Protein 6UVU (pdb70)

CATH classification: 1.10.10.10

Foldseek 3Di:
DDDPDPVCPPDDPQDPVRVVVVVVLVVQCPDVVSLLLQVLLVVVQKDWLVVSCVVSVHDSVVCVVVQVVCVVVVQWDWDDDPNTTMIHGDDVVSVVVSVVVVVVVVVVVVD/DDDDDPVPVPDPDDDPVNVVVVVVLVVQCVDDVSLLLQVLCVVVQKDWLVVSCVSDVHDSVVSVVVQVVCVVVVQWDWDDDPHTTIIGGDDVVNVVVSVVVVVVVVVVVVVVPD

Structure (mmCIF, N/CA/C/O backbone):
data_6UVU
#
_entry.id   6UVU
#
_cell.length_a   51.690
_cell.length_b   58.510
_cell.length_c   53.490
_cell.angle_alpha   90.000
_cell.angle_beta   118.280
_cell.angle_gamma   90.000
#
_symmetry.space_group_name_H-M   'P 1 21 1'
#
loop_
_entity.id
_entity.type
_entity.pdbx_description
1 polymer 'ArsR family transcriptional regulator'
2 water water
#
loop_
_atom_site.group_PDB
_atom_site.id
_atom_site.type_symbol
_atom_site.label_atom_id
_atom_site.label_alt_id
_atom_site.label_comp_id
_atom_site.label_asym_id
_atom_site.label_entity_id
_atom_site.label_seq_id
_atom_site.pdbx_PDB_ins_code
_atom_site.Cartn_x
_atom_site.Cartn_y
_atom_site.Cartn_z
_atom_site.occupancy
_atom_site.B_iso_or_equiv
_atom_site.auth_seq_i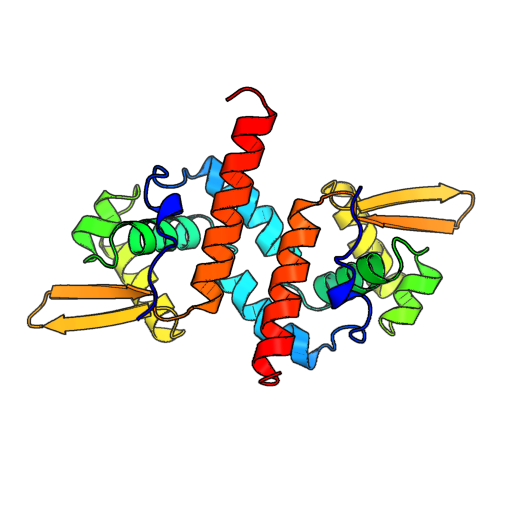d
_atom_site.auth_comp_id
_atom_site.auth_asym_id
_atom_site.auth_atom_id
_atom_site.pdbx_PDB_model_num
ATOM 1 N N . ALA A 1 11 ? -2.95438 42.54598 57.40512 1.000 82.53000 11 ALA A N 1
ATOM 2 C CA . ALA A 1 11 ? -4.04942 41.99107 56.61057 1.000 77.41000 11 ALA A CA 1
ATOM 3 C C . ALA A 1 11 ? -4.40489 42.92421 55.45741 1.000 75.14000 11 ALA A C 1
ATOM 4 O O . ALA A 1 11 ? -3.62592 43.81491 55.10670 1.000 72.42000 11 ALA A O 1
ATOM 6 N N . CYS A 1 12 ? -5.57434 42.71273 54.85954 1.000 74.21000 12 CYS A N 1
ATOM 7 C CA . CYS A 1 12 ? -6.06499 43.56440 53.78687 1.000 71.72000 12 CYS A CA 1
ATOM 8 C C . CYS A 1 12 ? -7.15652 44.48374 54.31877 1.000 68.97000 12 CYS A C 1
ATOM 9 O O . CYS A 1 12 ? -7.77014 44.22422 55.36058 1.000 65.47000 12 CYS A O 1
ATOM 12 N N . SER A 1 13 ? -7.38420 45.57525 53.58830 1.000 62.18000 13 SER A N 1
ATOM 13 C CA . SER A 1 13 ? -8.27939 46.63342 54.03577 1.000 62.95000 13 SER A CA 1
ATOM 14 C C . SER A 1 13 ? -9.15613 47.11158 52.88487 1.000 52.20000 13 SER A C 1
ATOM 15 O O . SER A 1 13 ? -8.68019 47.29651 51.76192 1.000 49.10000 13 SER A O 1
ATOM 18 N N . LEU A 1 14 ? -10.43764 47.31535 53.18614 1.000 48.80000 14 LEU A N 1
ATOM 19 C CA . LEU A 1 14 ? -11.40339 47.78875 52.20327 1.000 48.07000 14 LEU A CA 1
ATOM 20 C C . LEU A 1 14 ? -10.94114 49.09502 51.55840 1.000 50.83000 14 LEU A C 1
ATOM 21 O O . LEU A 1 14 ? -10.39488 49.98175 52.22446 1.000 52.36000 14 LEU A O 1
ATOM 26 N N . LYS A 1 15 ? -11.15737 49.19710 50.24120 1.000 51.46000 15 LYS A N 1
ATOM 27 C CA . LYS A 1 15 ? -10.86206 50.36452 49.41558 1.000 55.39000 15 LYS A CA 1
ATOM 28 C C . LYS A 1 15 ? -11.31103 51.64214 50.12091 1.000 59.35000 15 LYS A C 1
ATOM 29 O O . LYS A 1 15 ? -12.39909 51.67009 50.71129 1.000 62.23000 15 LYS A O 1
ATOM 35 N N . PRO A 1 16 ? -10.50329 52.71234 50.09525 1.000 64.75000 16 PRO A N 1
ATOM 36 C CA . PRO A 1 16 ? -10.81481 53.87825 50.94577 1.000 63.16000 16 PRO A CA 1
ATOM 37 C C . PRO A 1 16 ? -12.11549 54.57103 50.56202 1.000 62.12000 16 PRO A C 1
ATOM 38 O O . PRO A 1 16 ? -12.88627 54.98313 51.44039 1.000 60.34000 16 PRO A O 1
ATOM 42 N N . SER A 1 17 ? -12.39724 54.67905 49.26513 1.000 59.69000 17 SER A N 1
ATOM 43 C CA . SER A 1 17 ? -13.61884 55.31559 48.80122 1.000 57.36000 17 SER A CA 1
ATOM 44 C C . SER A 1 17 ? -14.85933 54.45682 49.01401 1.000 60.35000 17 SER A C 1
ATOM 45 O O . SER A 1 17 ? -15.97503 54.98074 48.93204 1.000 66.64000 17 SER A O 1
ATOM 48 N N . LEU A 1 18 ? -14.70426 53.16093 49.27661 1.000 57.03000 18 LEU A N 1
ATOM 49 C CA . LEU A 1 18 ? -15.83965 52.28158 49.51007 1.000 56.05000 18 LEU A CA 1
ATOM 50 C C . LEU A 1 18 ? -16.19608 52.16676 50.98639 1.000 57.16000 18 LEU A C 1
ATOM 51 O O . LEU A 1 18 ? -17.19608 51.52464 51.32092 1.000 68.59000 18 LEU A O 1
ATOM 56 N N . GLN A 1 19 ? -15.42485 52.79008 51.87423 1.000 49.78000 19 GLN A N 1
ATOM 57 C CA . GLN A 1 19 ? -15.65850 52.65450 53.30526 1.000 52.21000 19 GLN A CA 1
ATOM 58 C C . GLN A 1 19 ? -16.83706 53.48267 53.79255 1.000 50.18000 19 GLN A C 1
ATOM 59 O O . GLN A 1 19 ? -17.20015 53.38611 54.96952 1.000 55.44000 19 GLN A O 1
ATOM 65 N N . ASP A 1 20 ? -17.45613 54.26887 52.91855 1.000 49.45000 20 ASP A N 1
ATOM 66 C CA . ASP A 1 20 ? -18.59647 55.08561 53.29793 1.000 49.28000 20 ASP A CA 1
ATOM 67 C C . ASP A 1 20 ? -19.93576 54.51032 52.85136 1.000 46.75000 20 ASP A C 1
ATOM 68 O O . ASP A 1 20 ? -20.97473 55.03307 53.26594 1.000 53.06000 20 ASP A O 1
ATOM 73 N N . ARG A 1 21 ? -19.94549 53.47211 52.01467 1.000 42.27000 21 ARG A N 1
ATOM 74 C CA . ARG A 1 21 ? -21.19253 52.79886 51.66150 1.000 36.71000 21 ARG A CA 1
ATOM 75 C C . ARG A 1 21 ? -21.80597 52.15588 52.90715 1.000 32.55000 21 ARG A C 1
ATOM 76 O O . ARG A 1 21 ? -21.10592 51.54201 53.72200 1.000 31.28000 21 ARG A O 1
ATOM 84 N N . ASP A 1 22 ? -23.11543 52.35115 53.07151 1.000 25.18000 22 ASP A N 1
ATOM 85 C CA . ASP A 1 22 ? -23.88527 51.65795 54.09614 1.000 25.01000 22 ASP A CA 1
ATOM 86 C C . ASP A 1 22 ? -23.77239 50.15083 53.90673 1.000 24.01000 22 ASP A C 1
ATOM 87 O O . ASP A 1 22 ? -23.58115 49.66453 52.79589 1.000 22.34000 22 ASP A O 1
ATOM 92 N N . LEU A 1 23 ? -23.91706 49.40816 55.00498 1.000 23.32000 23 LEU A N 1
ATOM 93 C CA . LEU A 1 23 ? -23.95182 47.95158 54.92866 1.000 24.36000 23 LEU A CA 1
ATOM 94 C C . LEU A 1 23 ? -24.94891 47.47709 53.87434 1.000 24.58000 23 LEU A C 1
ATOM 95 O O . LEU A 1 23 ? -26.10630 47.90040 53.85698 1.000 23.12000 23 LEU A O 1
ATOM 100 N N . ILE A 1 24 ? -24.48749 46.57792 53.00251 1.000 24.07000 24 ILE A N 1
ATOM 101 C CA . ILE A 1 24 ? -25.35583 45.99087 51.99040 1.000 22.39000 24 ILE A CA 1
ATOM 102 C C . ILE A 1 24 ? -26.56548 45.33948 52.65569 1.000 21.05000 24 ILE A C 1
ATOM 103 O O . ILE A 1 24 ? -26.45521 44.66655 53.68671 1.000 20.46000 24 ILE A O 1
ATOM 108 N N . THR A 1 25 ? -27.74524 45.57884 52.08743 1.000 22.07000 25 THR A N 1
ATOM 109 C CA . THR A 1 25 ? -28.98246 44.99993 52.59505 1.000 21.76000 25 THR A CA 1
ATOM 110 C C . THR A 1 25 ? -29.12585 43.56054 52.10031 1.000 22.67000 25 THR A C 1
ATOM 111 O O . THR A 1 25 ? -28.36349 43.09512 51.25458 1.000 22.14000 25 THR A O 1
ATOM 115 N N . SER A 1 26 ? -30.11645 42.84441 52.64309 1.000 25.59000 26 SER A N 1
ATOM 116 C CA . SER A 1 26 ? -30.34271 41.47049 52.20465 1.000 30.36000 26 SER A CA 1
ATOM 117 C C . SER A 1 26 ? -30.79726 41.42199 50.75031 1.000 28.83000 26 SER A C 1
ATOM 118 O O . SER A 1 26 ? -30.30605 40.59720 49.96974 1.000 28.30000 26 SER A O 1
ATOM 121 N N . ALA A 1 27 ? -31.72588 42.30226 50.36409 1.000 28.06000 27 ALA A N 1
ATOM 122 C CA . ALA A 1 27 ? -32.13745 42.35726 48.96953 1.000 27.54000 27 ALA A CA 1
ATOM 123 C C . ALA A 1 27 ? -30.95350 42.70024 48.07315 1.000 27.59000 27 ALA A C 1
ATOM 124 O O . ALA A 1 27 ? -30.78172 42.09881 47.00722 1.000 27.79000 27 ALA A O 1
ATOM 126 N N . GLU A 1 28 ? -30.09700 43.63380 48.49648 1.000 26.08000 28 GLU A N 1
ATOM 127 C CA . GLU A 1 28 ? -28.92110 43.93798 47.67858 1.000 25.68000 28 GLU A CA 1
ATOM 128 C C . GLU A 1 28 ? -28.01021 42.71886 47.56398 1.000 23.57000 28 GLU A C 1
ATOM 129 O O . GLU A 1 28 ? -27.54141 42.37890 46.47010 1.000 21.21000 28 GLU A O 1
ATOM 135 N N . ALA A 1 29 ? -27.80886 42.01393 48.67858 1.000 24.24000 29 ALA A N 1
ATOM 136 C CA . ALA A 1 29 ? -26.90885 40.86826 48.70498 1.000 26.65000 29 ALA A CA 1
ATOM 137 C C . ALA A 1 29 ? -27.40296 39.75043 47.79632 1.000 28.87000 29 ALA A C 1
ATOM 138 O O . ALA A 1 29 ? -26.61511 39.17635 47.03726 1.000 29.82000 29 ALA A O 1
ATOM 140 N N . GLY A 1 30 ? -28.70645 39.43845 47.85698 1.000 27.51000 30 GLY A N 1
ATOM 141 C CA . GLY A 1 30 ? -29.26417 38.37823 47.02919 1.000 27.86000 30 GLY A CA 1
ATOM 142 C C . GLY A 1 30 ? -29.04773 38.59747 45.53922 1.000 30.17000 30 GLY A C 1
ATOM 143 O O . GLY A 1 30 ? -28.76405 37.65165 44.80364 1.000 31.63000 30 GLY A O 1
ATOM 144 N N . GLU A 1 31 ? -29.17860 39.84457 45.07785 1.000 32.00000 31 GLU A N 1
ATOM 145 C CA . GLU A 1 31 ? -28.99417 40.13760 43.65866 1.000 33.82000 31 GLU A CA 1
ATOM 146 C C . GLU A 1 31 ? -27.56624 39.84557 43.21335 1.000 33.05000 31 GLU A C 1
ATOM 147 O O . GLU A 1 31 ? -27.34197 39.25119 42.15383 1.000 35.04000 31 GLU A O 1
ATOM 153 N N . VAL A 1 32 ? -26.58114 40.29145 43.99022 1.000 31.00000 32 VAL A N 1
ATOM 154 C CA . VAL A 1 32 ? -25.19142 40.01723 43.63946 1.000 27.66000 32 VAL A CA 1
ATOM 155 C C . VAL A 1 32 ? -24.88809 38.52841 43.81604 1.000 24.15000 32 VAL A C 1
ATOM 156 O O . VAL A 1 32 ? -24.08883 37.94699 43.06690 1.000 23.28000 32 VAL A O 1
ATOM 160 N N . VAL A 1 33 ? -25.55473 37.87811 44.76797 1.000 19.89000 33 VAL A N 1
ATOM 161 C CA . VAL A 1 33 ? -25.29617 36.46802 45.01844 1.000 21.68000 33 VAL A CA 1
ATOM 162 C C . VAL A 1 33 ? -25.77401 35.61151 43.84275 1.000 20.85000 33 VAL A C 1
ATOM 163 O O . VAL A 1 33 ? -25.13160 34.61211 43.49277 1.000 18.34000 33 VAL A O 1
ATOM 167 N N . VAL A 1 34 ? -26.88226 36.00936 43.19689 1.000 19.73000 34 VAL A N 1
ATOM 168 C CA . VAL A 1 34 ? -27.31024 35.36534 41.95051 1.000 21.39000 34 VAL A CA 1
ATOM 169 C C . VAL A 1 34 ? -26.15503 35.29868 40.95507 1.000 20.61000 34 VAL A C 1
ATOM 170 O O . VAL A 1 34 ? -25.90863 34.26379 40.31777 1.000 19.43000 34 VAL A O 1
ATOM 174 N N . LEU A 1 35 ? -25.43615 36.40605 40.80371 1.000 20.33000 35 LEU A N 1
ATOM 175 C CA . LEU A 1 35 ? -24.31479 36.45612 39.86977 1.000 23.84000 35 LEU A CA 1
ATOM 176 C C . LEU A 1 35 ? -23.14930 35.59693 40.34936 1.000 22.34000 35 LEU A C 1
ATOM 177 O O . LEU A 1 35 ? -22.53521 34.87669 39.55140 1.000 22.16000 35 LEU A O 1
ATOM 182 N N . PHE A 1 36 ? -22.81661 35.66561 41.65083 1.000 19.88000 36 PHE A N 1
ATOM 183 C CA . PHE A 1 36 ? -21.76715 34.79333 42.18116 1.000 19.86000 36 PHE A CA 1
ATOM 184 C C . PHE A 1 36 ? -22.12839 33.31759 41.99088 1.000 19.92000 36 PHE A C 1
ATOM 185 O O . PHE A 1 36 ? -21.26305 32.50059 41.65163 1.000 20.05000 36 PHE A O 1
ATOM 193 N N . LYS A 1 37 ? -23.39651 32.95238 42.22315 1.000 19.69000 37 LYS A N 1
ATOM 194 C CA . LYS A 1 37 ? -23.81589 31.56965 42.01105 1.000 21.02000 37 LYS A CA 1
ATOM 195 C C . LYS A 1 37 ? -23.60342 31.14686 40.56464 1.000 18.95000 37 LYS A C 1
ATOM 196 O O . LYS A 1 37 ? -23.18549 30.01590 40.29113 1.000 19.41000 37 LYS A O 1
ATOM 202 N N . VAL A 1 38 ? -23.91699 32.03672 39.62212 1.000 19.33000 38 VAL A N 1
ATOM 203 C CA . VAL A 1 38 ? -23.73571 31.71045 38.21438 1.000 19.46000 38 VAL A CA 1
ATOM 204 C C . VAL A 1 38 ? -22.28383 31.36479 37.92900 1.000 18.75000 38 VAL A C 1
ATOM 205 O O . VAL A 1 38 ? -21.99728 30.37592 37.24511 1.000 18.28000 38 VAL A O 1
ATOM 209 N N . LEU A 1 39 ? -21.33976 32.12972 38.48840 1.000 18.04000 39 LEU A N 1
ATOM 210 C CA . LEU A 1 39 ? -19.93320 31.87935 38.20130 1.000 18.06000 39 LEU A CA 1
ATOM 211 C C . LEU A 1 39 ? -19.30672 30.77122 39.04770 1.000 18.15000 39 LEU A C 1
ATOM 212 O O . LEU A 1 39 ? -18.18417 30.35557 38.73577 1.000 17.14000 39 LEU A O 1
ATOM 217 N N . ALA A 1 40 ? -19.97508 30.30466 40.10909 1.000 18.36000 40 ALA A N 1
ATOM 218 C CA . ALA A 1 40 ? -19.43073 29.26345 40.98971 1.000 18.30000 40 ALA A CA 1
ATOM 219 C C . ALA A 1 40 ? -19.69560 27.85652 40.43339 1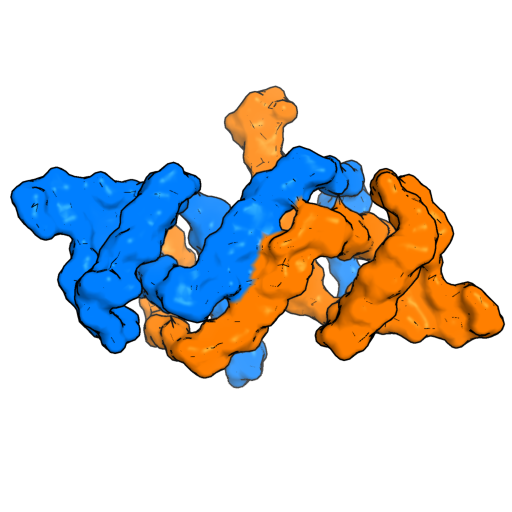.000 18.46000 40 ALA A C 1
ATOM 220 O O . ALA A 1 40 ? -20.29979 27.00026 41.08362 1.000 18.67000 40 ALA A O 1
ATOM 222 N N . ASN A 1 41 ? -19.18851 27.62336 39.21896 1.000 18.27000 41 ASN A N 1
ATOM 223 C CA . ASN A 1 41 ? -19.36865 26.36346 38.50197 1.000 17.18000 41 ASN A CA 1
ATOM 224 C C . ASN A 1 41 ? -18.37720 26.32614 37.34320 1.000 18.24000 41 ASN A C 1
ATOM 225 O O . ASN A 1 41 ? -18.34958 27.26048 36.52757 1.000 17.63000 41 ASN A O 1
ATOM 230 N N . ASP A 1 42 ? -17.57288 25.25800 37.24755 1.000 18.88000 42 ASP A N 1
ATOM 231 C CA . ASP A 1 42 ? -16.48974 25.31569 36.27201 1.000 21.38000 42 ASP A CA 1
ATOM 232 C C . ASP A 1 42 ? -17.01837 25.27451 34.84021 1.000 18.32000 42 ASP A C 1
ATOM 233 O O . ASP A 1 42 ? -16.49961 25.98788 33.97816 1.000 19.55000 42 ASP A O 1
ATOM 238 N N . THR A 1 43 ? -18.08063 24.51071 34.57105 1.000 17.09000 43 THR A N 1
ATOM 239 C CA . THR A 1 43 ? -18.60943 24.49547 33.20794 1.000 17.05000 43 THR A CA 1
ATOM 240 C C . THR A 1 43 ? -19.16805 25.85731 32.81315 1.000 15.58000 43 THR A C 1
ATOM 241 O O . THR A 1 43 ? -18.92455 26.32084 31.69762 1.000 14.93000 43 THR A O 1
ATOM 245 N N . ARG A 1 44 ? -19.91085 26.52093 33.71141 1.000 13.99000 44 ARG A N 1
ATOM 246 C CA . ARG A 1 44 ? -20.43697 27.84909 33.38717 1.000 14.90000 44 ARG A CA 1
ATOM 247 C C . ARG A 1 44 ? -19.31078 28.85371 33.18278 1.000 13.70000 44 ARG A C 1
ATOM 248 O O . ARG A 1 44 ? -19.33967 29.62940 32.22466 1.000 12.78000 44 ARG A O 1
ATOM 256 N N . LEU A 1 45 ? -18.30554 28.83071 34.05377 1.000 14.83000 45 LEU A N 1
ATOM 257 C CA . LEU A 1 45 ? -17.13675 29.69190 33.89837 1.000 16.71000 45 LEU A CA 1
ATOM 258 C C . LEU A 1 45 ? -16.49756 29.50869 32.53879 1.000 16.02000 45 LEU A C 1
ATOM 259 O O . LEU A 1 45 ? -16.11872 30.48236 31.87660 1.000 18.03000 45 LEU A O 1
ATOM 264 N N . ARG A 1 46 ? -16.29678 28.24810 32.14226 1.000 14.63000 46 ARG A N 1
ATOM 265 C CA . ARG A 1 46 ? -15.61603 27.99625 30.88806 1.000 15.02000 46 ARG A CA 1
ATOM 266 C C . ARG A 1 46 ? -16.47894 28.43547 29.72027 1.000 13.73000 46 ARG A C 1
ATOM 267 O O . ARG A 1 46 ? -15.97335 29.02945 28.77033 1.000 15.42000 46 ARG A O 1
ATOM 275 N N . LEU A 1 47 ? -17.78798 28.18784 29.78847 1.000 12.57000 47 LEU A N 1
ATOM 276 C CA . LEU A 1 47 ? -18.68505 28.64048 28.73225 1.000 11.93000 47 LEU A CA 1
ATOM 277 C C . LEU A 1 47 ? -18.72486 30.16273 28.64257 1.000 12.55000 47 LEU A C 1
ATOM 278 O O . LEU A 1 47 ? -18.73848 30.73758 27.53956 1.000 12.49000 47 LEU A O 1
ATOM 283 N N . LEU A 1 48 ? -18.76868 30.83377 29.79128 1.000 12.30000 48 LEU A N 1
ATOM 284 C CA . LEU A 1 48 ? -18.78975 32.28875 29.77766 1.000 12.11000 48 LEU A CA 1
ATOM 285 C C . LEU A 1 48 ? -17.47021 32.85528 29.26749 1.000 12.09000 48 LEU A C 1
ATOM 286 O O . LEU A 1 48 ? -17.46742 33.85010 28.52859 1.000 11.45000 48 LEU A O 1
ATOM 291 N N . HIS A 1 49 ? -16.33771 32.25752 29.66786 1.000 13.04000 49 HIS A N 1
ATOM 292 C CA . HIS A 1 49 ? -15.05375 32.68440 29.11733 1.000 14.91000 49 HIS A CA 1
ATOM 293 C C . HIS A 1 49 ? -15.02417 32.51824 27.59521 1.000 15.15000 49 HIS A C 1
ATOM 294 O O . HIS A 1 49 ? -14.64504 33.44470 26.87032 1.000 16.21000 49 HIS A O 1
ATOM 301 N N . ALA A 1 50 ? -15.44547 31.35279 27.08568 1.000 17.30000 50 ALA A N 1
ATOM 302 C CA . ALA A 1 50 ? -15.47335 31.14664 25.63444 1.000 18.00000 50 ALA A CA 1
ATOM 303 C C . ALA A 1 50 ? -16.35803 32.17710 24.92974 1.000 20.08000 50 ALA A C 1
ATOM 304 O O . ALA A 1 50 ? -15.99316 32.71050 23.87334 1.000 18.65000 50 ALA A O 1
ATOM 306 N N . LEU A 1 51 ? -17.53796 32.44757 25.48982 1.000 20.28000 51 LEU A N 1
ATOM 307 C CA . LEU A 1 51 ? -18.43701 33.44328 24.92157 1.000 21.05000 51 LEU A CA 1
ATOM 308 C C . LEU A 1 51 ? -17.81340 34.83782 24.92943 1.000 20.70000 51 LEU A C 1
ATOM 309 O O . LEU A 1 51 ? -18.10170 35.65256 24.04006 1.000 17.92000 51 LEU A O 1
ATOM 314 N N . ALA A 1 52 ? -16.95913 35.12365 25.92010 1.000 20.68000 52 ALA A N 1
ATOM 315 C CA . ALA A 1 52 ? -16.41573 36.45986 26.10536 1.000 24.10000 52 ALA A CA 1
ATOM 316 C C . ALA A 1 52 ? -15.27506 36.73661 25.13928 1.000 25.91000 52 ALA A C 1
ATOM 317 O O . ALA A 1 52 ? -15.19765 37.83363 24.58040 1.000 27.97000 52 ALA A O 1
ATOM 319 N N . ARG A 1 53 ? -14.37854 35.76199 24.94869 1.000 28.17000 53 ARG A N 1
ATOM 320 C CA . ARG A 1 53 ? -13.30561 35.89132 23.96422 1.000 32.01000 53 ARG A CA 1
ATOM 321 C C . ARG A 1 53 ? -13.86266 36.10168 22.56444 1.000 33.54000 53 ARG A C 1
ATOM 322 O O . ARG A 1 53 ? -13.43847 37.00817 21.83908 1.000 35.46000 53 ARG A O 1
ATOM 330 N N . SER A 1 54 ? -14.78413 35.23402 22.15431 1.000 31.96000 54 SER A N 1
ATOM 331 C CA . SER A 1 54 ? -15.31161 35.25263 20.80203 1.000 32.50000 54 SER A CA 1
ATOM 332 C C . SER A 1 54 ? -16.34254 36.34300 20.60305 1.000 33.38000 54 SER A C 1
ATOM 333 O O . SER A 1 54 ? -16.62092 36.71065 19.45770 1.000 32.80000 54 SER A O 1
ATOM 336 N N . GLY A 1 55 ? -16.91267 36.86618 21.68333 1.000 27.64000 55 GLY A N 1
ATOM 337 C CA . GLY A 1 55 ? -18.01151 37.78561 21.51271 1.000 30.01000 55 GLY A CA 1
ATOM 338 C C . GLY A 1 55 ? -19.30467 37.13159 21.09113 1.000 28.67000 55 GLY A C 1
ATOM 339 O O . GLY A 1 55 ? -20.25187 37.83678 20.73840 1.000 30.18000 55 GLY A O 1
ATOM 340 N N . GLY A 1 56 ? -19.38001 35.80441 21.13853 1.000 28.56000 56 GLY A N 1
ATOM 341 C CA . GLY A 1 56 ? -20.59602 35.10852 20.78346 1.000 27.57000 56 GLY A CA 1
ATOM 342 C C . GLY A 1 56 ? -20.35497 33.93355 19.85919 1.000 26.69000 56 GLY A C 1
ATOM 343 O O . GLY A 1 56 ? -19.60260 34.05094 18.88846 1.000 26.20000 56 GLY A O 1
ATOM 344 N N . LEU A 1 57 ? -20.99714 32.80378 20.15378 1.000 25.02000 57 LEU A N 1
ATOM 345 C CA . LEU A 1 57 ? -20.89396 31.59387 19.35317 1.000 24.07000 57 LEU A CA 1
ATOM 346 C C . LEU A 1 57 ? -22.23277 30.87141 19.32806 1.000 22.78000 57 LEU A C 1
ATOM 347 O O . LEU A 1 57 ? -23.02893 30.97617 20.26591 1.000 23.22000 57 LEU A O 1
ATOM 352 N N . CYS A 1 58 ? -22.46855 30.11446 18.25255 1.000 23.61000 58 CYS A N 1
ATOM 353 C CA . CYS A 1 58 ? -23.54608 29.13785 18.27024 1.000 25.68000 58 CYS A CA 1
ATOM 354 C C . CYS A 1 58 ? -23.16086 27.93485 19.15000 1.000 23.88000 58 CYS A C 1
ATOM 355 O O . CYS A 1 58 ? -22.00129 27.74008 19.51115 1.000 22.54000 58 CYS A O 1
ATOM 358 N N . VAL A 1 59 ? -24.16451 27.12644 19.49709 1.000 22.17000 59 VAL A N 1
ATOM 359 C CA . VAL A 1 59 ? -23.97671 26.06267 20.48407 1.000 25.35000 59 VAL A CA 1
ATOM 360 C C . VAL A 1 59 ? -22.94577 25.04349 20.00895 1.000 24.74000 59 VAL A C 1
ATOM 361 O O . VAL A 1 59 ? -22.13794 24.54479 20.80630 1.000 24.10000 59 VAL A O 1
ATOM 365 N N . THR A 1 60 ? -22.95193 24.72357 18.70684 1.000 24.33000 60 THR A N 1
ATOM 366 C CA . THR A 1 60 ? -21.98626 23.78042 18.14247 1.000 25.73000 60 THR A CA 1
ATOM 367 C C . THR A 1 60 ? -20.55088 24.27498 18.30664 1.000 24.97000 60 THR A C 1
ATOM 368 O O . THR A 1 60 ? -19.65748 23.51849 18.70407 1.000 25.25000 60 THR A O 1
ATOM 372 N N . ASP A 1 61 ? -20.30746 25.54633 17.99356 1.000 24.70000 61 ASP A N 1
ATOM 373 C CA . ASP A 1 61 ? -18.95717 26.08129 18.12668 1.000 27.50000 61 ASP A CA 1
ATOM 374 C C . ASP A 1 61 ? -18.56565 26.21948 19.59093 1.000 25.48000 61 ASP A C 1
ATOM 375 O O . ASP A 1 61 ? -17.40758 25.99372 19.95308 1.000 23.15000 61 ASP A O 1
ATOM 380 N N . LEU A 1 62 ? -19.52320 26.59897 20.43888 1.000 25.44000 62 LEU A N 1
ATOM 381 C CA . LEU A 1 62 ? -19.25458 26.77531 21.86405 1.000 24.78000 62 LEU A CA 1
ATOM 382 C C . LEU A 1 62 ? -18.91165 25.43770 22.51610 1.000 22.14000 62 LEU A C 1
ATOM 383 O O . LEU A 1 62 ? -17.87242 25.29723 23.16278 1.000 20.46000 62 LEU A O 1
ATOM 388 N N . ALA A 1 63 ? -19.77126 24.43479 22.33122 1.000 21.45000 63 ALA A N 1
ATOM 389 C CA . ALA A 1 63 ? -19.47079 23.08626 22.80487 1.000 22.54000 63 ALA A CA 1
ATOM 390 C C . ALA A 1 63 ? -18.09044 22.63246 22.33437 1.000 22.66000 63 ALA A C 1
ATOM 391 O O . ALA A 1 63 ? -17.33278 22.01579 23.09587 1.000 19.72000 63 ALA A O 1
ATOM 393 N N . ALA A 1 64 ? -17.73405 22.96047 21.08757 1.000 24.20000 64 ALA A N 1
ATOM 394 C CA . ALA A 1 64 ? -16.41660 22.60228 20.57404 1.000 25.66000 64 ALA A CA 1
ATOM 395 C C . ALA A 1 64 ? -15.30320 23.28064 21.36043 1.000 25.14000 64 ALA A C 1
ATOM 396 O O . ALA A 1 64 ? -14.29368 22.64811 21.68098 1.000 25.03000 64 ALA A O 1
ATOM 398 N N . ALA A 1 65 ? -15.45953 24.57211 21.67613 1.000 24.31000 65 ALA A N 1
ATOM 399 C CA . ALA A 1 65 ? -14.37657 25.30811 22.32268 1.000 22.87000 65 ALA A CA 1
ATOM 400 C C . ALA A 1 65 ? -14.08192 24.76634 23.72162 1.000 22.45000 65 ALA A C 1
ATOM 401 O O . ALA A 1 65 ? -12.91909 24.72099 24.14848 1.000 25.12000 65 ALA A O 1
ATOM 403 N N . VAL A 1 66 ? -15.11506 24.34148 24.44859 1.000 22.07000 66 VAL A N 1
ATOM 404 C CA . VAL A 1 66 ? -14.93037 23.84748 25.80989 1.000 22.26000 66 VAL A CA 1
ATOM 405 C C . VAL A 1 66 ? -14.85596 22.32625 25.80874 1.000 22.18000 66 VAL A C 1
ATOM 406 O O . VAL A 1 66 ? -14.97853 21.69494 26.86253 1.000 22.31000 66 VAL A O 1
ATOM 410 N N . GLY A 1 67 ? -14.64949 21.72723 24.63622 1.000 23.47000 67 GLY A N 1
ATOM 411 C CA . GLY A 1 67 ? -14.46978 20.28569 24.52738 1.000 22.54000 67 GLY A CA 1
ATOM 412 C C . GLY A 1 67 ? -15.58322 19.42660 25.09543 1.000 21.96000 67 GLY A C 1
ATOM 413 O O . GLY A 1 67 ? -15.31590 18.44456 25.79151 1.000 24.37000 67 GLY A O 1
ATOM 414 N N . MET A 1 68 ? -16.83879 19.75073 24.78880 1.000 21.66000 68 MET A N 1
ATOM 415 C CA . MET A 1 68 ? -17.97539 18.98923 25.30067 1.000 23.49000 68 MET A CA 1
ATOM 416 C C . MET A 1 68 ? -18.96792 18.73442 24.17727 1.000 23.83000 68 MET A C 1
ATOM 417 O O . MET A 1 68 ? -18.94019 19.40311 23.14040 1.000 25.76000 68 MET A O 1
ATOM 422 N N . LYS A 1 69 ? -19.85083 17.75919 24.40089 1.000 25.76000 69 LYS A N 1
ATOM 423 C CA . LYS A 1 69 ? -20.96149 17.52120 23.48290 1.000 28.51000 69 LYS A CA 1
ATOM 424 C C . LYS A 1 69 ? -21.95788 18.67198 23.56360 1.000 27.23000 69 LYS A C 1
ATOM 425 O O . LYS A 1 69 ? -22.23552 19.17326 24.66231 1.000 23.53000 69 LYS A O 1
ATOM 431 N N . PRO A 1 70 ? -22.54904 19.08124 22.43911 1.000 27.42000 70 PRO A N 1
ATOM 432 C CA . PRO A 1 70 ? -23.55377 20.15408 22.48775 1.000 27.44000 70 PRO A CA 1
ATOM 433 C C . PRO A 1 70 ? -24.68010 19.86158 23.46042 1.000 26.70000 70 PRO A C 1
ATOM 434 O O . PRO A 1 70 ? -25.14627 20.77170 24.16072 1.000 21.35000 70 PRO A O 1
ATOM 438 N N . GLN A 1 71 ? -25.11988 18.59682 23.53166 1.000 29.77000 71 GLN A N 1
ATOM 439 C CA . GLN A 1 71 ? -26.17012 18.21507 24.47294 1.000 28.80000 71 GLN A CA 1
ATOM 440 C C . GLN A 1 71 ? -25.74487 18.38188 25.92599 1.000 27.60000 71 GLN A C 1
ATOM 441 O O . GLN A 1 71 ? -26.61555 18.45969 26.79820 1.000 26.86000 71 GLN A O 1
ATOM 447 N N . ALA A 1 72 ? -24.43735 18.39196 26.20580 1.000 23.03000 72 ALA A N 1
ATOM 448 C CA . ALA A 1 72 ? -23.94674 18.55094 27.56915 1.000 21.92000 72 ALA A CA 1
ATOM 449 C C . ALA A 1 72 ? -24.03840 19.98784 28.04648 1.000 20.51000 72 ALA A C 1
ATOM 450 O O . ALA A 1 72 ? -24.07043 20.22331 29.25446 1.000 21.18000 72 ALA A O 1
ATOM 452 N N . VAL A 1 73 ? -24.06450 20.94528 27.13050 1.000 19.79000 73 VAL A N 1
ATOM 453 C CA . VAL A 1 73 ? -24.02597 22.36048 27.48599 1.000 21.04000 73 VAL A CA 1
ATOM 454 C C . VAL A 1 73 ? -25.27951 23.10903 27.06391 1.000 19.85000 73 VAL A C 1
ATOM 455 O O . VAL A 1 73 ? -25.47127 24.24946 27.51162 1.000 16.99000 73 VAL A O 1
ATOM 459 N N . SER A 1 74 ? -26.15693 22.49104 26.26589 1.000 20.22000 74 SER A N 1
ATOM 460 C CA . SER A 1 74 ? -27.28428 23.19979 25.66501 1.000 21.99000 74 SER A CA 1
ATOM 461 C C . SER A 1 74 ? -28.26750 23.71144 26.71885 1.000 22.20000 74 SER A C 1
ATOM 462 O O . SER A 1 74 ? -28.69136 24.87562 26.68058 1.000 20.37000 74 SER A O 1
ATOM 465 N N . ASN A 1 75 ? -28.65667 22.85383 27.66322 1.000 21.61000 75 ASN A N 1
ATOM 466 C CA . ASN A 1 75 ? -29.58291 23.28820 28.70829 1.000 23.74000 75 ASN A CA 1
ATOM 467 C C . ASN A 1 75 ? -28.96143 24.36465 29.60230 1.000 25.14000 75 ASN A C 1
ATOM 468 O O . ASN A 1 75 ? -29.65254 25.29522 30.04605 1.000 22.08000 75 ASN A O 1
ATOM 473 N N . GLN A 1 76 ? -27.66211 24.24816 29.89868 1.000 24.66000 76 GLN A N 1
ATOM 474 C CA . GLN A 1 76 ? -27.03097 25.25223 30.75422 1.000 24.18000 76 GLN A CA 1
ATOM 475 C C . GLN A 1 76 ? -27.06790 26.62632 30.09336 1.000 19.86000 76 GLN A C 1
ATOM 476 O O . GLN A 1 76 ? -27.34616 27.63294 30.75166 1.000 17.47000 76 GLN A O 1
ATOM 482 N N . LEU A 1 77 ? -26.80900 26.68292 28.78604 1.000 18.73000 77 LEU A N 1
ATOM 483 C CA . LEU A 1 77 ? -26.87315 27.95697 28.05687 1.000 20.50000 77 LEU A CA 1
ATOM 484 C C . LEU A 1 77 ? -28.28022 28.53128 28.08495 1.000 20.58000 77 LEU A C 1
ATOM 485 O O . LEU A 1 77 ? -28.47623 29.72954 28.31780 1.000 21.79000 77 LEU A O 1
ATOM 490 N N . GLN A 1 78 ? -29.27314 27.68329 27.80698 1.000 21.11000 78 GLN A N 1
ATOM 491 C CA . GLN A 1 78 ? -30.67160 28.09717 27.86277 1.000 22.17000 78 GLN A CA 1
ATOM 492 C C . GLN A 1 78 ? -31.03679 28.67135 29.23193 1.000 20.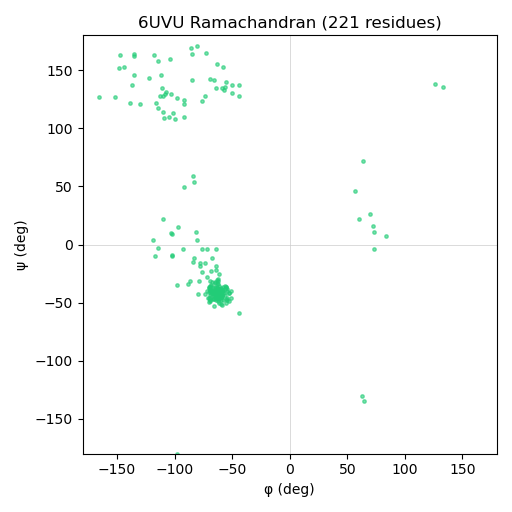58000 78 GLN A C 1
ATOM 493 O O . GLN A 1 78 ? -31.71374 29.70051 29.32092 1.000 19.96000 78 GLN A O 1
ATOM 499 N N . ARG A 1 79 ? -30.58596 28.01925 30.31733 1.000 20.90000 79 ARG A N 1
ATOM 500 C CA . ARG A 1 79 ? -30.87740 28.52919 31.65673 1.000 20.76000 79 ARG A CA 1
ATOM 501 C C . ARG A 1 79 ? -30.20202 29.87112 31.88782 1.000 19.83000 79 ARG A C 1
ATOM 502 O O . ARG A 1 79 ? -30.79818 30.77179 32.47728 1.000 20.66000 79 ARG A O 1
ATOM 510 N N . LEU A 1 80 ? -28.96813 30.03049 31.40701 1.000 19.56000 80 LEU A N 1
ATOM 511 C CA . LEU A 1 80 ? -28.31060 31.33504 31.43283 1.000 19.96000 80 LEU A CA 1
ATOM 512 C C . LEU A 1 80 ? -29.11375 32.38801 30.66691 1.000 19.41000 80 LEU A C 1
ATOM 513 O O . LEU A 1 80 ? -29.18689 33.55101 31.08681 1.000 17.89000 80 LEU A O 1
ATOM 518 N N . ALA A 1 81 ? -29.71430 32.00792 29.52962 1.000 20.82000 81 ALA A N 1
ATOM 519 C CA . ALA A 1 81 ? -30.59799 32.94333 28.83092 1.000 21.32000 81 ALA A CA 1
ATOM 520 C C . ALA A 1 81 ? -31.85689 33.22621 29.64833 1.000 20.77000 81 ALA A C 1
ATOM 521 O O . ALA A 1 81 ? -32.32610 34.36770 29.67906 1.000 19.66000 81 ALA A O 1
ATOM 523 N N . ASP A 1 82 ? -32.42099 32.20210 30.30291 1.000 22.35000 82 ASP A N 1
ATOM 524 C CA . ASP A 1 82 ? -33.55978 32.41375 31.20009 1.000 24.64000 82 ASP A CA 1
ATOM 525 C C . ASP A 1 82 ? -33.24591 33.47092 32.26246 1.000 27.08000 82 ASP A C 1
ATOM 526 O O . ASP A 1 82 ? -34.11091 34.28859 32.61727 1.000 24.54000 82 ASP A O 1
ATOM 531 N N . ARG A 1 83 ? -32.01942 33.45780 32.79890 1.000 25.86000 83 ARG A N 1
ATOM 532 C CA . ARG A 1 83 ? -31.61689 34.38535 33.84887 1.000 26.70000 83 ARG A CA 1
ATOM 533 C C . ARG A 1 83 ? -31.21974 35.73589 33.29998 1.000 26.36000 83 ARG A C 1
ATOM 534 O O . ARG A 1 83 ? -30.64868 36.53638 34.04666 1.000 26.10000 83 ARG A O 1
ATOM 542 N N . ARG A 1 84 ? -31.48798 35.99887 32.00671 1.000 26.17000 84 ARG A N 1
ATOM 543 C CA . ARG A 1 84 ? -31.12585 37.24579 31.32412 1.000 25.69000 84 ARG A CA 1
ATOM 544 C C . ARG A 1 84 ? -29.62515 37.50993 31.32425 1.000 23.59000 84 ARG A C 1
ATOM 545 O O . ARG A 1 84 ? -29.20081 38.64896 31.15440 1.000 22.91000 84 ARG A O 1
ATOM 553 N N . ILE A 1 85 ? -28.79543 36.48798 31.48565 1.000 22.23000 85 ILE A N 1
ATOM 554 C CA . ILE A 1 85 ? -27.34826 36.70309 31.40662 1.000 22.10000 85 ILE A CA 1
ATOM 555 C C . ILE A 1 85 ? -26.84348 36.57091 29.96852 1.000 20.60000 85 ILE A C 1
ATOM 556 O O . ILE A 1 85 ? -25.92988 37.30012 29.55972 1.000 18.33000 85 ILE A O 1
ATOM 561 N N . LEU A 1 86 ? -27.44747 35.67956 29.17659 1.000 18.03000 86 LEU A N 1
ATOM 562 C CA . LEU A 1 86 ? -27.14524 35.55589 27.75438 1.000 19.96000 86 LEU A CA 1
ATOM 563 C C . LEU A 1 86 ? -28.35593 35.93571 26.91345 1.000 20.76000 86 LEU A C 1
ATOM 564 O O . LEU A 1 86 ? -29.50020 35.87200 27.36166 1.000 20.77000 86 LEU A O 1
ATOM 569 N N . ARG A 1 87 ? -28.09621 36.29309 25.66475 1.000 22.08000 87 ARG A N 1
ATOM 570 C CA . ARG A 1 87 ? -29.13858 36.41820 24.65530 1.000 24.04000 87 ARG A CA 1
ATOM 571 C C . ARG A 1 87 ? -29.02042 35.25188 23.68190 1.000 22.00000 87 ARG A C 1
ATOM 572 O O . ARG A 1 87 ? -27.91978 34.95673 23.19714 1.000 20.07000 87 ARG A O 1
ATOM 580 N N . ALA A 1 88 ? -30.15088 34.57879 23.41003 1.000 20.58000 88 ALA A N 1
ATOM 581 C CA . ALA A 1 88 ? -30.20153 33.41054 22.52794 1.000 21.16000 88 ALA A CA 1
ATOM 582 C C . ALA A 1 88 ? -30.93121 33.79187 21.24321 1.000 22.86000 88 ALA A C 1
ATOM 583 O O . ALA A 1 88 ? -32.13521 34.06502 21.26864 1.000 25.43000 88 ALA A O 1
ATOM 585 N N . ALA A 1 89 ? -30.21973 33.78822 20.12177 1.000 22.72000 89 ALA A N 1
ATOM 586 C CA .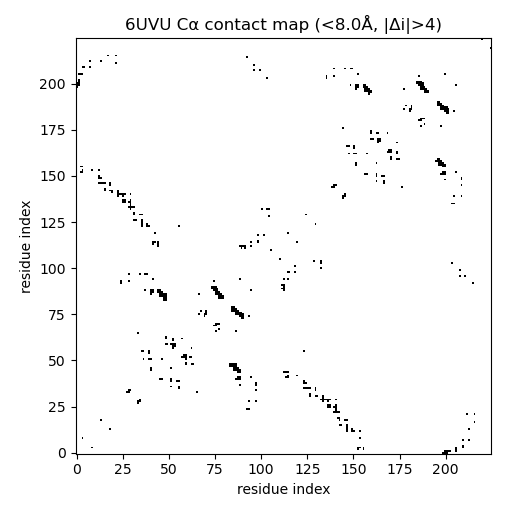 ALA A 1 89 ? -30.80181 34.16760 18.83432 1.000 22.74000 89 ALA A CA 1
ATOM 587 C C . ALA A 1 89 ? -30.92142 32.91973 17.97470 1.000 24.31000 89 ALA A C 1
ATOM 588 O O . ALA A 1 89 ? -29.91230 32.38974 17.50321 1.000 27.28000 89 ALA A O 1
ATOM 590 N N . ARG A 1 90 ? -32.14803 32.45715 17.77557 1.000 25.01000 90 ARG A N 1
ATOM 591 C CA . ARG A 1 90 ? -32.41075 31.25346 16.99689 1.000 27.19000 90 ARG A CA 1
ATOM 592 C C . ARG A 1 90 ? -32.80154 31.60845 15.56895 1.000 30.25000 90 ARG A C 1
ATOM 593 O O . ARG A 1 90 ? -33.72590 32.39682 15.35086 1.000 29.18000 90 ARG A O 1
ATOM 601 N N . CYS A 1 91 ? -32.08769 31.02656 14.60798 1.000 30.76000 91 CYS A N 1
ATOM 602 C CA . CYS A 1 91 ? -32.50479 30.97868 13.21162 1.000 29.79000 91 CYS A CA 1
ATOM 603 C C . CYS A 1 91 ? -32.39192 29.53245 12.74821 1.000 31.94000 91 CYS A C 1
ATOM 604 O O . CYS A 1 91 ? -31.30698 28.94541 12.80541 1.000 31.86000 91 CYS A O 1
ATOM 607 N N . GLY A 1 92 ? -33.50365 28.95961 12.29926 1.000 34.47000 92 GLY A N 1
ATOM 608 C CA . GLY A 1 92 ? -33.50505 27.53951 11.99527 1.000 32.40000 92 GLY A CA 1
ATOM 609 C C . GLY A 1 92 ? -33.22063 26.76183 13.25766 1.000 35.76000 92 GLY A C 1
ATOM 610 O O . GLY A 1 92 ? -33.84032 26.98815 14.30473 1.000 35.07000 92 GLY A O 1
ATOM 611 N N . ASN A 1 93 ? -32.26756 25.83521 13.17283 1.000 37.00000 93 ASN A N 1
ATOM 612 C CA . ASN A 1 93 ? -31.83357 25.06673 14.33295 1.000 39.35000 93 ASN A CA 1
ATOM 613 C C . ASN A 1 93 ? -30.50758 25.57285 14.88924 1.000 37.78000 93 ASN A C 1
ATOM 614 O O . ASN A 1 93 ? -29.92642 24.92819 15.76110 1.000 37.39000 93 ASN A O 1
ATOM 619 N N . ASN A 1 94 ? -30.02957 26.71365 14.40142 1.000 32.40000 94 ASN A N 1
ATOM 620 C CA . ASN A 1 94 ? -28.82453 27.35807 14.90385 1.000 33.85000 94 ASN A CA 1
ATOM 621 C C . ASN A 1 94 ? -29.21595 28.35228 16.00179 1.000 31.00000 94 ASN A C 1
ATOM 622 O O . ASN A 1 94 ? -30.00990 29.26235 15.75122 1.000 27.69000 94 ASN A O 1
ATOM 627 N N . ILE A 1 95 ? -28.68602 28.16751 17.21498 1.000 26.65000 95 ILE A N 1
ATOM 628 C CA . ILE A 1 95 ? -28.85637 29.11683 18.32044 1.000 26.19000 95 ILE A CA 1
ATOM 629 C C . ILE A 1 95 ? -27.49597 29.72419 18.65648 1.000 26.97000 95 ILE A C 1
ATOM 630 O O . ILE A 1 95 ? -26.57486 29.01195 19.08177 1.000 24.04000 95 ILE A O 1
ATOM 635 N N . HIS A 1 96 ? -27.39130 31.03776 18.49265 1.000 24.56000 96 HIS A N 1
ATOM 636 C CA . HIS A 1 96 ? -26.18752 31.80468 18.74946 1.000 24.01000 96 HIS A CA 1
ATOM 637 C C . HIS A 1 96 ? -26.37816 32.51619 20.08041 1.000 23.06000 96 HIS A C 1
ATOM 638 O O . HIS A 1 96 ? -27.42233 33.13957 20.30551 1.000 22.03000 96 HIS A O 1
ATOM 645 N N . TYR A 1 97 ? -25.39361 32.38501 20.96941 1.000 20.08000 97 TYR A N 1
ATOM 646 C CA . TYR A 1 97 ? -25.42334 32.99456 22.29279 1.000 18.80000 97 TYR A CA 1
ATOM 647 C C . TYR A 1 97 ? -24.38415 34.09447 22.39762 1.000 18.11000 97 TYR A C 1
ATOM 648 O O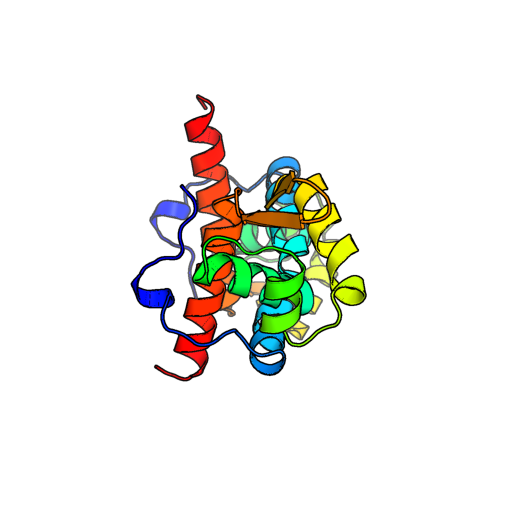 . TYR A 1 97 ? -23.30125 33.98942 21.82537 1.000 18.85000 97 TYR A O 1
ATOM 657 N N . ARG A 1 98 ? -24.70576 35.13918 23.14752 1.000 19.03000 98 ARG A N 1
ATOM 658 C CA . ARG A 1 98 ? -23.70219 36.11680 23.53471 1.000 19.03000 98 ARG A CA 1
ATOM 659 C C . ARG A 1 98 ? -24.07587 36.67167 24.90327 1.000 18.54000 98 ARG A C 1
ATOM 660 O O . ARG A 1 98 ? -25.24719 36.67549 25.28266 1.000 17.50000 98 ARG A O 1
ATOM 668 N N . ILE A 1 99 ? -23.06339 37.10069 25.65788 1.000 17.91000 99 ILE A N 1
ATOM 669 C CA . ILE A 1 99 ? -23.29430 37.65917 26.99013 1.000 19.70000 99 ILE A CA 1
ATOM 670 C C . ILE A 1 99 ? -23.88801 39.05886 26.87122 1.000 20.72000 99 ILE A C 1
ATOM 671 O O . ILE A 1 99 ? -23.32006 39.93409 26.20705 1.000 17.20000 99 ILE A O 1
ATOM 676 N N . VAL A 1 100 ? -25.00829 39.29573 27.55807 1.000 22.91000 100 VAL A N 1
ATOM 677 C CA . VAL A 1 100 ? -25.63576 40.61897 27.60119 1.000 25.02000 100 VAL A CA 1
ATOM 678 C C . VAL A 1 100 ? -25.62163 41.25435 28.99945 1.000 24.87000 100 VAL A C 1
ATOM 679 O O . VAL A 1 100 ? -26.05630 42.40991 29.14635 1.000 26.34000 100 VAL A O 1
ATOM 683 N N . ASP A 1 101 ? -25.11923 40.55842 30.02497 1.000 23.86000 101 ASP A N 1
ATOM 684 C CA . ASP A 1 101 ? -25.01666 41.14525 31.35435 1.000 23.81000 101 ASP A CA 1
ATOM 685 C C . ASP A 1 101 ? -23.58707 41.61431 31.59037 1.000 24.45000 101 ASP A C 1
ATOM 686 O O . ASP A 1 101 ? -22.69381 40.77656 31.76458 1.000 22.63000 101 ASP A O 1
ATOM 691 N N . PRO A 1 102 ? -23.31880 42.91518 31.60864 1.000 26.51000 102 PRO A N 1
ATOM 692 C CA . PRO A 1 102 ? -21.93846 43.37058 31.82941 1.000 24.57000 102 PRO A CA 1
ATOM 693 C C . PRO A 1 102 ? -21.43009 43.10492 33.23730 1.000 23.05000 102 PRO A C 1
ATOM 694 O O . PRO A 1 102 ? -20.21125 43.07107 33.42679 1.000 22.62000 102 PRO A O 1
ATOM 698 N N . CYS A 1 103 ? -22.31544 42.95247 34.22591 1.000 21.22000 103 CYS A N 1
ATOM 699 C CA . CYS A 1 103 ? -21.88280 42.61518 35.58254 1.000 22.28000 103 CYS A CA 1
ATOM 700 C C . CYS A 1 103 ? -21.19265 41.25836 35.60696 1.000 22.44000 103 CYS A C 1
ATOM 701 O O . CYS A 1 103 ? -20.11052 41.10283 36.18113 1.000 21.35000 103 CYS A O 1
ATOM 704 N N . VAL A 1 104 ? -21.82747 40.25796 34.99689 1.000 22.47000 104 VAL A N 1
ATOM 705 C CA . VAL A 1 104 ? -21.23567 38.92792 34.87491 1.000 21.36000 104 VAL A CA 1
ATOM 706 C C . VAL A 1 104 ? -19.87439 39.01711 34.20020 1.000 19.45000 104 VAL A C 1
ATOM 707 O O . VAL A 1 104 ? -18.92746 38.31686 34.57468 1.000 18.38000 104 VAL A O 1
ATOM 711 N N . LEU A 1 105 ? -19.74076 39.91687 33.22921 1.000 19.13000 105 LEU A N 1
ATOM 712 C CA . LEU A 1 105 ? -18.48357 40.04040 32.49755 1.000 18.43000 105 LEU A CA 1
ATOM 713 C C . LEU A 1 105 ? -17.38580 40.61424 33.38083 1.000 17.21000 105 LEU A C 1
ATOM 714 O O . LEU A 1 105 ? -16.25652 40.11819 33.38832 1.000 15.77000 105 LEU A O 1
ATOM 719 N N . ARG A 1 106 ? -17.69298 41.67497 34.11797 1.000 17.38000 106 ARG A N 1
ATOM 720 C CA . ARG A 1 106 ? -16.69396 42.26366 35.00555 1.000 19.93000 106 ARG A CA 1
ATOM 721 C C . ARG A 1 106 ? -16.24834 41.27619 36.08456 1.000 17.72000 106 ARG A C 1
ATOM 722 O O . ARG A 1 106 ? -15.06205 41.20871 36.42689 1.000 17.11000 106 ARG A O 1
ATOM 730 N N . MET A 1 107 ? -17.17391 40.49629 36.62908 1.000 17.06000 107 MET A N 1
ATOM 731 C CA . MET A 1 107 ? -16.77321 39.46878 37.59966 1.000 18.91000 107 MET A CA 1
ATOM 732 C C . MET A 1 107 ? -15.82283 38.44349 36.97968 1.000 17.47000 107 MET A C 1
ATOM 733 O O . MET A 1 107 ? -14.81125 38.06460 37.58964 1.000 15.69000 107 MET A O 1
ATOM 738 N N . LEU A 1 108 ? -16.13348 37.99145 35.76412 1.000 19.07000 108 LEU A N 1
ATOM 739 C CA . LEU A 1 108 ? -15.26680 37.06429 35.03870 1.000 20.24000 108 LEU A CA 1
ATOM 740 C C . LEU A 1 108 ? -13.89420 37.66665 34.79890 1.000 19.27000 108 LEU A C 1
ATOM 741 O O . LEU A 1 108 ? -12.87111 36.99594 34.97725 1.000 17.55000 108 LEU A O 1
ATOM 746 N N . GLU A 1 109 ? -13.85417 38.92992 34.35927 1.000 19.07000 109 GLU A N 1
ATOM 747 C CA . GLU A 1 109 ? -12.57559 39.59034 34.11471 1.000 21.78000 109 GLU A CA 1
ATOM 748 C C . GLU A 1 109 ? -11.72065 39.63094 35.37560 1.000 22.53000 109 GLU A C 1
ATOM 749 O O . GLU A 1 109 ? -10.51434 39.35577 35.32143 1.000 23.94000 109 GLU A O 1
ATOM 755 N N . LEU A 1 110 ? -12.32572 39.97745 36.52196 1.000 19.59000 110 LEU A N 1
ATOM 756 C CA . LEU A 1 110 ? -11.57246 39.97458 37.76962 1.000 20.96000 110 LEU A CA 1
ATOM 757 C C . LEU A 1 110 ? -11.06180 38.57155 38.08760 1.000 21.18000 110 LEU A C 1
ATOM 758 O O . LEU A 1 110 ? -9.90950 38.40217 38.51249 1.000 22.40000 110 LEU A O 1
ATOM 763 N N . GLY A 1 111 ? -11.89147 37.54913 37.84659 1.000 19.88000 111 GLY A N 1
ATOM 764 C CA . GLY A 1 111 ? -11.43320 36.16920 38.00416 1.000 20.92000 111 GLY A CA 1
ATOM 765 C C . GLY A 1 111 ? -10.25484 35.83028 37.10805 1.000 22.17000 111 GLY A C 1
ATOM 766 O O . GLY A 1 111 ? -9.33858 35.11339 37.51618 1.000 20.14000 111 GLY A O 1
ATOM 767 N N . LEU A 1 112 ? -10.24344 36.36501 35.88416 1.000 24.27000 112 LEU A N 1
ATOM 768 C CA . LEU A 1 112 ? -9.11762 36.11976 34.98547 1.000 27.54000 112 LEU A CA 1
ATOM 769 C C . LEU A 1 112 ? -7.86460 36.81753 35.47941 1.000 28.69000 112 LEU A C 1
ATOM 770 O O . LEU A 1 112 ? -6.76639 36.26860 35.37263 1.000 28.39000 112 LEU A O 1
ATOM 775 N N . CYS A 1 113 ? -8.01558 38.04846 35.98113 1.000 32.53000 113 CYS A N 1
ATOM 776 C CA . CYS A 1 113 ? -6.91753 38.77439 36.61851 1.000 36.96000 113 CYS A CA 1
ATOM 777 C C . CYS A 1 113 ? -6.29592 37.96515 37.74794 1.000 36.07000 113 CYS A C 1
ATOM 778 O O . CYS A 1 113 ? -5.07111 37.87645 37.86334 1.000 44.40000 113 CYS A O 1
ATOM 781 N N . LEU A 1 114 ? -7.13275 37.37789 38.60463 1.000 35.74000 114 LEU A N 1
ATOM 782 C CA . LEU A 1 114 ? -6.61712 36.59773 39.72413 1.000 35.19000 114 LEU A CA 1
ATOM 783 C C . LEU A 1 114 ? -5.83684 35.37654 39.25300 1.000 35.91000 114 LEU A C 1
ATOM 784 O O . LEU A 1 114 ? -4.87544 34.96858 39.91048 1.000 35.37000 114 LEU A O 1
ATOM 789 N N . ILE A 1 115 ? -6.23423 34.77648 38.12774 1.000 34.08000 115 ILE A N 1
ATOM 790 C CA . ILE A 1 115 ? -5.51591 33.61116 37.61712 1.000 35.04000 115 ILE A CA 1
ATOM 791 C C . ILE A 1 115 ? -4.14670 34.02032 37.08418 1.000 38.35000 115 ILE A C 1
ATOM 792 O O . ILE A 1 115 ? -3.13625 33.36799 37.37408 1.000 38.56000 115 ILE A O 1
ATOM 797 N N . GLU A 1 116 ? -4.08917 35.10462 36.29877 1.000 42.86000 116 GLU A N 1
ATOM 798 C CA . GLU A 1 116 ? -2.80554 35.62958 35.82973 1.000 50.32000 116 GLU A CA 1
ATOM 799 C C . GLU A 1 116 ? -1.87261 35.91924 36.99742 1.000 52.92000 116 GLU A C 1
ATOM 800 O O . GLU A 1 116 ? -0.69181 35.55178 36.97678 1.000 56.39000 116 GLU A O 1
ATOM 806 N N . GLU A 1 117 ? -2.39426 36.59388 38.02499 1.000 50.72000 117 GLU A N 1
ATOM 807 C CA . GLU A 1 117 ? -1.60147 36.89615 39.20961 1.000 50.82000 117 GLU A CA 1
ATOM 808 C C . GLU A 1 117 ? -1.20177 35.63138 39.96458 1.000 50.98000 117 GLU A C 1
ATOM 809 O O . GLU A 1 117 ? -0.13091 35.59268 40.57758 1.000 51.61000 117 GLU A O 1
ATOM 815 N N . ALA A 1 118 ? -2.04628 34.59709 39.94658 1.000 52.30000 118 ALA A N 1
ATOM 816 C CA . ALA A 1 118 ? -1.68045 33.33467 40.58191 1.000 55.99000 118 ALA A CA 1
ATOM 817 C C . ALA A 1 118 ? -0.46740 32.71300 39.89810 1.000 62.71000 118 ALA A C 1
ATOM 818 O O . ALA A 1 118 ? 0.39797 32.12549 40.56043 1.000 60.01000 118 ALA A O 1
ATOM 820 N N . GLU A 1 119 ? -0.38455 32.84525 38.56845 1.000 66.27000 119 GLU A N 1
ATOM 821 C CA . GLU A 1 119 ? 0.80627 32.47110 37.81323 1.000 65.18000 119 GLU A CA 1
ATOM 822 C C . GLU A 1 119 ? 2.01781 33.31846 38.17046 1.000 65.77000 119 GLU A C 1
ATOM 823 O O . GLU A 1 119 ? 3.10396 33.06454 37.64069 1.000 70.57000 119 GLU A O 1
ATOM 829 N N . GLN A 1 120 ? 1.85455 34.31959 39.03353 1.000 68.41000 120 GLN A N 1
ATOM 830 C CA . GLN A 1 120 ? 2.82850 35.32114 39.45053 1.000 66.90000 120 GLN A CA 1
ATOM 831 C C . GLN A 1 120 ? 3.08522 36.34472 38.34459 1.000 66.87000 120 GLN A C 1
ATOM 832 O O . GLN A 1 120 ? 3.81536 37.30861 38.58129 1.000 66.34000 120 GLN A O 1
ATOM 838 N N . GLN A 1 121 ? 2.49133 36.19250 37.16097 1.000 65.26000 121 GLN A N 1
ATOM 839 C CA . GLN A 1 121 ? 2.63904 37.18281 36.09477 1.000 71.61000 121 GLN A CA 1
ATOM 840 C C . GLN A 1 121 ? 1.75679 38.40319 36.35828 1.000 74.69000 121 GLN A C 1
ATOM 841 O O . GLN A 1 121 ? 0.53053 38.30827 36.37519 1.000 83.11000 121 GLN A O 1
ATOM 843 N N . ALA B 1 11 ? -23.09486 46.79487 25.41537 1.000 69.05000 11 ALA B N 1
ATOM 844 C CA . ALA B 1 11 ? -21.77480 46.55036 24.84043 1.000 64.79000 11 ALA B CA 1
ATOM 845 C C . ALA B 1 11 ? -21.35807 45.09502 25.03793 1.000 63.14000 11 ALA B C 1
ATOM 846 O O . ALA B 1 11 ? -21.57913 44.25147 24.17095 1.000 64.69000 11 ALA B O 1
ATOM 848 N N . CYS B 1 12 ? -20.74078 44.82245 26.18838 1.000 57.30000 12 CYS B N 1
ATOM 849 C CA . CYS B 1 12 ? -20.30538 43.48670 26.58675 1.000 50.37000 12 CYS B CA 1
ATOM 850 C C . CYS B 1 12 ? -19.24283 42.93805 25.63243 1.000 51.73000 12 CYS B C 1
ATOM 851 O O . CYS B 1 12 ? -19.47318 42.01276 24.85488 1.000 58.49000 12 CYS B O 1
ATOM 854 N N . SER B 1 13 ? -18.05864 43.53088 25.73805 1.000 46.72000 13 SER B N 1
ATOM 855 C CA . SER B 1 13 ? -16.84429 42.98644 25.14875 1.000 43.55000 13 SER B CA 1
ATOM 856 C C . SER B 1 13 ? -15.80514 42.78048 26.24861 1.000 36.31000 13 SER B C 1
ATOM 857 O O . SER B 1 13 ? -15.73002 43.55972 27.20952 1.000 32.49000 13 SER B O 1
ATOM 860 N N . LEU B 1 14 ? -15.03150 41.70609 26.11798 1.000 32.05000 14 LEU B N 1
ATOM 861 C CA . LEU B 1 14 ? -13.93389 41.43756 27.03936 1.000 30.83000 14 LEU B CA 1
ATOM 862 C C . LEU B 1 14 ? -12.84659 42.51051 26.90762 1.000 31.13000 14 LEU B C 1
ATOM 863 O O . LEU B 1 14 ? -12.54312 42.98205 25.80492 1.000 29.16000 14 LEU B O 1
ATOM 868 N N . LYS B 1 15 ? -12.26313 42.89895 28.036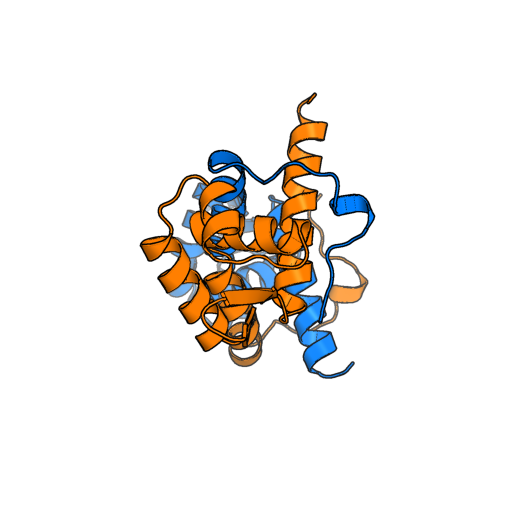74 1.000 30.34000 15 LYS B N 1
ATOM 869 C CA . LYS B 1 15 ? -11.21092 43.89825 28.04139 1.000 32.91000 15 LYS B CA 1
ATOM 870 C C . LYS B 1 15 ? -10.05406 43.45197 27.13275 1.000 28.42000 15 LYS B C 1
ATOM 871 O O . LYS B 1 15 ? -9.62327 42.29575 27.23248 1.000 25.51000 15 LYS B O 1
ATOM 877 N N . PRO B 1 16 ? -9.53630 44.33124 26.26484 1.000 26.70000 16 PRO B N 1
ATOM 878 C CA . PRO B 1 16 ? -8.53818 43.88378 25.26561 1.000 27.55000 16 PRO B CA 1
ATOM 879 C C . PRO B 1 16 ? -7.30648 43.21441 25.85357 1.000 27.71000 16 PRO B C 1
ATOM 880 O O . PRO B 1 16 ? -6.77784 42.27081 25.23992 1.000 27.48000 16 PRO B O 1
ATOM 884 N N . SER B 1 17 ? -6.82949 43.67599 27.01649 1.000 29.19000 17 SER B N 1
ATOM 885 C CA . SER B 1 17 ? -5.66604 43.06403 27.64995 1.000 33.32000 17 SER B CA 1
ATOM 886 C C . SER B 1 17 ? -5.91967 41.61319 28.06385 1.000 34.70000 17 SER B C 1
ATOM 887 O O . SER B 1 17 ? -4.95821 40.85230 28.22650 1.000 35.96000 17 SER B O 1
ATOM 890 N N . LEU B 1 18 ? -7.18259 41.19459 28.17530 1.000 35.59000 18 LEU B N 1
ATOM 891 C CA . LEU B 1 18 ? -7.53438 39.84885 28.61364 1.000 36.14000 18 LEU B CA 1
ATOM 892 C C . LEU B 1 18 ? -7.94992 38.92464 27.47335 1.000 40.96000 18 LEU B C 1
ATOM 893 O O . LEU B 1 18 ? -8.09066 37.71745 27.70063 1.000 45.28000 18 LEU B O 1
ATOM 898 N N . GLN B 1 19 ? -8.13347 39.45329 26.25615 1.000 41.87000 19 GLN B N 1
ATOM 899 C CA . GLN B 1 19 ? -8.62019 38.71276 25.09591 1.000 45.72000 19 GLN B CA 1
ATOM 900 C C . GLN B 1 19 ? -7.60020 37.73681 24.52029 1.000 54.39000 19 GLN B C 1
ATOM 901 O O . GLN B 1 19 ? -7.92483 37.01919 23.56368 1.000 71.69000 19 GLN B O 1
ATOM 907 N N . ASP B 1 20 ? -6.38122 37.70586 25.05687 1.000 51.46000 20 ASP B N 1
ATOM 908 C CA . ASP B 1 20 ? -5.33513 36.82518 24.55342 1.000 51.05000 20 ASP B CA 1
ATOM 909 C C . ASP B 1 20 ? -5.18497 35.53749 25.33578 1.000 50.93000 20 ASP B C 1
ATOM 910 O O . ASP B 1 20 ? -4.84377 34.51076 24.74424 1.000 47.17000 20 ASP B O 1
ATOM 915 N N . ARG B 1 21 ? -5.40005 35.58022 26.64860 1.000 49.49000 21 ARG B N 1
ATOM 916 C CA . ARG B 1 21 ? -5.29919 34.38387 27.47022 1.000 48.91000 21 ARG B CA 1
ATOM 917 C C . ARG B 1 21 ? -6.11091 33.24316 26.85981 1.000 42.25000 21 ARG B C 1
ATOM 918 O O . ARG B 1 21 ? -7.21030 33.44725 26.33314 1.000 34.73000 21 ARG B O 1
ATOM 926 N N . ASP B 1 22 ? -5.52833 32.04694 26.87355 1.000 41.58000 22 ASP B N 1
ATOM 927 C CA . ASP B 1 22 ? -6.25103 30.86018 26.44016 1.000 39.53000 22 ASP B CA 1
ATOM 928 C C . ASP B 1 22 ? -7.45227 30.59145 27.34092 1.000 31.41000 22 ASP B C 1
ATOM 929 O O . ASP B 1 22 ? -7.48970 30.98633 28.51606 1.000 28.52000 22 ASP B O 1
ATOM 934 N N . LEU B 1 23 ? -8.43190 29.88904 26.76958 1.000 28.68000 23 LEU B N 1
ATOM 935 C CA . LEU B 1 23 ? -9.59125 29.42930 27.51283 1.000 28.43000 23 LEU B CA 1
ATOM 936 C C . LEU B 1 23 ? -9.18144 28.84090 28.85974 1.000 28.50000 23 LEU B C 1
ATOM 937 O O . LEU B 1 23 ? -8.28211 27.99920 28.94360 1.000 26.65000 23 LEU B O 1
ATOM 942 N N . ILE B 1 24 ? -9.82140 29.33171 29.92083 1.000 28.64000 24 ILE B N 1
ATOM 943 C CA . ILE B 1 24 ? -9.50620 28.87054 31.26384 1.000 31.41000 24 ILE B CA 1
ATOM 944 C C . ILE B 1 24 ? -9.72791 27.36257 31.34019 1.000 29.73000 24 ILE B C 1
ATOM 945 O O . ILE B 1 24 ? -10.72163 26.83337 30.82465 1.000 30.30000 24 ILE B O 1
ATOM 950 N N . THR B 1 25 ? -8.77144 26.65800 31.93903 1.000 29.44000 25 THR B N 1
ATOM 951 C CA . THR B 1 25 ? -8.88416 25.21212 32.06539 1.000 30.82000 25 THR B CA 1
ATOM 952 C C . THR B 1 25 ? -9.70558 24.86489 33.30239 1.000 32.03000 25 THR B C 1
ATOM 953 O O . THR B 1 25 ? -9.91686 25.69511 34.18904 1.000 26.65000 25 THR B O 1
ATOM 957 N N . SER B 1 26 ? -10.17608 23.61717 33.35994 1.000 37.69000 26 SER B N 1
ATOM 958 C CA . SER B 1 26 ? -10.87640 23.16767 34.55970 1.000 39.62000 26 SER B CA 1
ATOM 959 C C . SER B 1 26 ? -9.97716 23.22706 35.79028 1.000 37.70000 26 SER B C 1
ATOM 960 O O . SER B 1 26 ? -10.47361 23.36277 36.91379 1.000 38.47000 26 SER B O 1
ATOM 963 N N . ALA B 1 27 ? -8.65810 23.14845 35.60242 1.000 40.36000 27 ALA B N 1
ATOM 964 C CA . ALA B 1 27 ? -7.73493 23.26068 36.72891 1.000 42.14000 27 ALA B CA 1
ATOM 965 C C . ALA B 1 27 ? -7.70310 24.68149 37.27600 1.000 40.46000 27 ALA B C 1
ATOM 966 O O . ALA B 1 27 ? -7.81591 24.89307 38.48745 1.000 46.39000 27 ALA B O 1
ATOM 968 N N . GLU B 1 28 ? -7.53277 25.67510 36.39848 1.000 39.98000 28 GLU B N 1
ATOM 969 C CA . GLU B 1 28 ? -7.56652 27.06415 36.85428 1.000 41.16000 28 GLU B CA 1
ATOM 970 C C . GLU B 1 28 ? -8.96018 27.46612 37.32433 1.000 39.26000 28 GLU B C 1
ATOM 971 O O . GLU B 1 28 ? -9.09587 28.29963 38.22461 1.000 41.39000 28 GLU B O 1
ATOM 977 N N . ALA B 1 29 ? -10.00491 26.90204 36.71823 1.000 38.43000 29 ALA B N 1
ATOM 978 C CA . ALA B 1 29 ? -11.36196 27.22115 37.14280 1.000 44.54000 29 ALA B CA 1
ATOM 979 C C . ALA B 1 29 ? -11.62803 26.78289 38.57242 1.000 47.61000 29 ALA B C 1
ATOM 980 O O . ALA B 1 29 ? -12.40889 27.43743 39.26756 1.000 50.16000 29 ALA B O 1
ATOM 982 N N . GLY B 1 30 ? -10.97103 25.71361 39.02977 1.000 52.89000 30 GLY B N 1
ATOM 983 C CA . GLY B 1 30 ? -11.23673 25.20101 40.36359 1.000 48.70000 30 GLY B CA 1
ATOM 984 C C . GLY B 1 30 ? -10.96571 26.21638 41.45659 1.000 46.29000 30 GLY B C 1
ATOM 985 O O . GLY B 1 30 ? -11.77985 26.39426 42.36426 1.000 51.06000 30 GLY B O 1
ATOM 986 N N . GLU B 1 31 ? -9.83041 26.90995 41.37859 1.000 43.79000 31 GLU B N 1
ATOM 987 C CA . GLU B 1 31 ? -9.47897 27.81947 42.46366 1.000 44.14000 31 GLU B CA 1
ATOM 988 C C . GLU B 1 31 ? -10.39717 29.03273 42.49890 1.000 40.73000 31 GLU B C 1
ATOM 989 O O . GLU B 1 31 ? -10.73698 29.52708 43.58349 1.000 38.21000 31 GLU B O 1
ATOM 995 N N . VAL B 1 32 ? -10.80540 29.52933 41.32687 1.000 34.42000 32 VAL B N 1
ATOM 996 C CA . VAL B 1 32 ? -11.64759 30.71605 41.30762 1.000 31.65000 32 VAL B CA 1
ATOM 997 C C . VAL B 1 32 ? -13.09492 30.35102 41.62956 1.000 27.64000 32 VAL B C 1
ATOM 998 O O . VAL B 1 32 ? -13.82475 31.14551 42.23650 1.000 24.85000 32 VAL B O 1
ATOM 1002 N N . VAL B 1 33 ? -13.52539 29.14787 41.24996 1.000 24.73000 33 VAL B N 1
ATOM 1003 C CA . VAL B 1 33 ? -14.86896 28.67918 41.58730 1.000 25.36000 33 VAL B CA 1
ATOM 1004 C C . VAL B 1 33 ? -15.05649 28.64077 43.10143 1.000 24.28000 33 VAL B C 1
ATOM 1005 O O . VAL B 1 33 ? -16.12964 28.97802 43.62367 1.000 21.73000 33 VAL B O 1
ATOM 1009 N N . VAL B 1 34 ? -14.01268 28.24005 43.82931 1.000 23.60000 34 VAL B N 1
ATOM 1010 C CA . VAL B 1 34 ? -14.08209 28.22675 45.28986 1.000 23.75000 34 VAL B CA 1
ATOM 1011 C C . VAL B 1 34 ? -14.28512 29.64015 45.83109 1.000 22.17000 34 VAL B C 1
ATOM 1012 O O . VAL B 1 34 ? -15.05773 29.85241 46.77516 1.000 18.74000 34 VAL B O 1
ATOM 1016 N N . LEU B 1 35 ? -13.61951 30.63157 45.23226 1.000 22.48000 35 LEU B N 1
ATOM 1017 C CA . LEU B 1 35 ? -13.86329 32.02610 45.60939 1.000 22.73000 35 LEU B CA 1
ATOM 1018 C C . LEU B 1 35 ? -15.34561 32.37742 45.48800 1.000 20.82000 35 LEU B C 1
ATOM 1019 O O . LEU B 1 35 ? -15.95483 32.88592 46.43734 1.000 15.31000 35 LEU B O 1
ATOM 1024 N N . PHE B 1 36 ? -15.96080 32.06357 44.33445 1.000 19.66000 36 PHE B N 1
ATOM 1025 C CA . PHE B 1 36 ? -17.35920 32.42299 44.12489 1.000 19.37000 36 PHE B CA 1
ATOM 1026 C C . PHE B 1 36 ? -18.29807 31.64759 45.05100 1.000 20.79000 36 PHE B C 1
ATOM 1027 O O . PHE B 1 36 ? -19.31906 32.19347 45.49430 1.000 17.94000 36 PHE B O 1
ATOM 1035 N N . LYS B 1 37 ? -17.99714 30.35940 45.32974 1.000 21.23000 37 LYS B N 1
ATOM 1036 C CA . LYS B 1 37 ? -18.82934 29.59230 46.25996 1.000 23.31000 37 LYS B CA 1
ATOM 1037 C C . LYS B 1 37 ? -18.86240 30.24253 47.64110 1.000 22.39000 37 LYS B C 1
ATOM 1038 O O . LYS B 1 37 ? -19.92722 30.35670 48.25768 1.000 22.62000 37 LYS B O 1
ATOM 1044 N N . VAL B 1 38 ? -17.70730 30.67182 48.14332 1.000 19.68000 38 VAL B N 1
ATOM 1045 C CA . VAL B 1 38 ? -17.66919 31.35930 49.43261 1.000 19.81000 38 VAL B CA 1
ATOM 1046 C C . VAL B 1 38 ? -18.54003 32.61947 49.40233 1.000 20.01000 38 VAL B C 1
ATOM 1047 O O . VAL B 1 38 ? -19.32710 32.87704 50.32149 1.000 21.11000 38 VAL B O 1
ATOM 1051 N N . LEU B 1 39 ? -18.44024 33.40945 48.33584 1.000 18.84000 39 LEU B N 1
ATOM 1052 C CA . LEU B 1 39 ? -19.23040 34.63023 48.26159 1.000 19.11000 39 LEU B CA 1
ATOM 1053 C C . LEU B 1 39 ? -20.69282 34.40515 47.88378 1.000 20.18000 39 LEU B C 1
ATOM 1054 O O . LEU B 1 39 ? -21.51024 35.31698 48.08352 1.000 21.00000 39 LEU B O 1
ATOM 1059 N N . ALA B 1 40 ? -21.05129 33.23283 47.34904 1.000 19.74000 40 ALA B N 1
ATOM 1060 C CA . ALA B 1 40 ? -22.40343 33.02870 46.82835 1.000 19.57000 40 ALA B CA 1
ATOM 1061 C C . ALA B 1 40 ? -23.40314 32.66579 47.91878 1.000 19.21000 40 ALA B C 1
ATOM 1062 O O . ALA B 1 40 ? -24.10158 31.64707 47.80079 1.000 20.20000 40 ALA B O 1
ATOM 1064 N N . ASN B 1 41 ? -23.47680 33.48267 48.97099 1.000 19.83000 41 ASN B N 1
ATOM 1065 C CA . ASN B 1 41 ? -24.45177 33.31539 50.04258 1.000 21.03000 41 ASN B CA 1
ATOM 1066 C C . ASN B 1 41 ? -24.77057 34.67254 50.65918 1.000 21.97000 41 ASN B C 1
ATOM 1067 O O . ASN B 1 41 ? -23.86871 35.41012 51.06040 1.000 21.22000 41 ASN B O 1
ATOM 1072 N N . ASP B 1 42 ? -26.06287 34.98385 50.71316 1.000 24.40000 42 ASP B N 1
ATOM 1073 C CA . ASP B 1 42 ? -26.60160 36.21483 51.28044 1.000 28.90000 42 ASP B CA 1
ATOM 1074 C C . ASP B 1 42 ? -25.95275 36.58749 52.61628 1.000 25.26000 42 ASP B C 1
ATOM 1075 O O . ASP B 1 42 ? -25.34563 37.64947 52.76092 1.000 24.06000 42 ASP B O 1
ATOM 1080 N N . THR B 1 43 ? -26.05485 35.68932 53.59169 1.000 25.72000 43 THR B N 1
ATOM 1081 C CA . THR B 1 43 ? -25.58327 35.97994 54.94010 1.000 26.77000 43 THR B CA 1
ATOM 1082 C C . THR B 1 43 ? -24.06878 36.12499 54.99214 1.000 23.20000 43 THR B C 1
ATOM 1083 O O . THR B 1 43 ? -23.55594 37.04171 55.64372 1.000 24.71000 43 THR B O 1
ATOM 1087 N N . ARG B 1 44 ? -23.33287 35.23975 54.30441 1.000 22.32000 44 ARG B N 1
ATOM 1088 C CA . ARG B 1 44 ? -21.87342 35.33130 54.32260 1.000 20.67000 44 ARG B CA 1
ATOM 1089 C C . ARG B 1 44 ? -21.39857 36.64593 53.73450 1.000 18.80000 44 ARG B C 1
ATOM 1090 O O . ARG B 1 44 ? -20.41661 37.22906 54.20759 1.000 17.52000 44 ARG B O 1
ATOM 1098 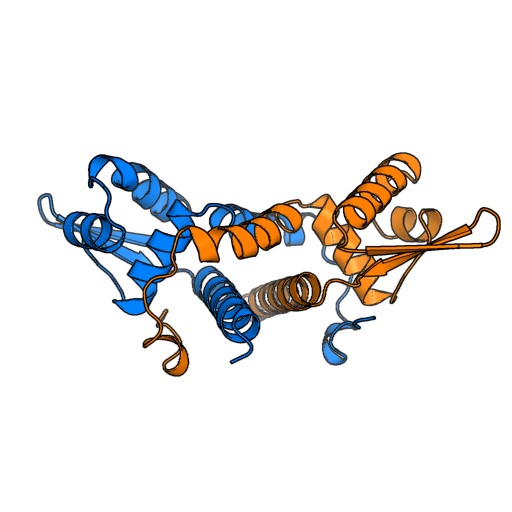N N . LEU B 1 45 ? -22.07185 37.11335 52.68502 1.000 19.86000 45 LEU B N 1
ATOM 1099 C CA . LEU B 1 45 ? -21.63769 38.31814 51.99512 1.000 20.75000 45 LEU B CA 1
ATOM 1100 C C . LEU B 1 45 ? -21.86240 39.54433 52.86771 1.000 19.86000 45 LEU B C 1
ATOM 1101 O O . LEU B 1 45 ? -21.02166 40.44509 52.91572 1.000 19.55000 45 LEU B O 1
ATOM 1106 N N . ARG B 1 46 ? -23.00145 39.59682 53.55602 1.000 21.75000 46 ARG B N 1
ATOM 1107 C CA . ARG B 1 46 ? -23.26497 40.69567 54.47994 1.000 21.93000 46 ARG B CA 1
ATOM 1108 C C . ARG B 1 46 ? -22.29207 40.67121 55.64641 1.000 19.48000 46 ARG B C 1
ATOM 1109 O O . ARG B 1 46 ? -21.81699 41.72401 56.08065 1.000 19.44000 46 ARG B O 1
ATOM 1117 N N . LEU B 1 47 ? -21.97501 39.47366 56.15897 1.000 20.65000 47 LEU B N 1
ATOM 1118 C CA . LEU B 1 47 ? -20.98678 39.36077 57.23077 1.000 20.27000 47 LEU B CA 1
ATOM 1119 C C . LEU B 1 47 ? -19.63656 39.87263 56.76695 1.000 18.47000 47 LEU B C 1
ATOM 1120 O O . LEU B 1 47 ? -18.93422 40.57579 57.51009 1.000 17.41000 47 LEU B O 1
ATOM 1125 N N . LEU B 1 48 ? -19.26847 39.53107 55.52408 1.000 17.49000 48 LEU B N 1
ATOM 1126 C CA . LEU B 1 48 ? -17.97272 39.92022 54.97150 1.000 17.62000 48 LEU B CA 1
ATOM 1127 C C . LEU B 1 48 ? -17.89943 41.42449 54.75689 1.000 17.39000 48 LEU B C 1
ATOM 1128 O O . LEU B 1 48 ? -16.85169 42.04293 54.97337 1.000 17.61000 48 LEU B O 1
ATOM 1133 N N . HIS B 1 49 ? -18.99941 42.02377 54.30923 1.000 16.66000 49 HIS B N 1
ATOM 1134 C CA . HIS B 1 49 ? -19.02033 43.46874 54.16055 1.000 16.16000 49 HIS B CA 1
ATOM 1135 C C . HIS B 1 49 ? -18.92285 44.16885 55.51763 1.000 16.27000 49 HIS B C 1
ATOM 1136 O O . HIS B 1 49 ? -18.15508 45.12263 55.67200 1.000 13.78000 49 HIS B O 1
ATOM 1143 N N . ALA B 1 50 ? -19.71588 43.72676 56.49951 1.000 17.76000 50 ALA B N 1
ATOM 1144 C CA . ALA B 1 50 ? -19.65717 44.31872 57.83804 1.000 18.96000 50 ALA B CA 1
ATOM 1145 C C . ALA B 1 50 ? -18.25338 44.22021 58.43225 1.000 22.08000 50 ALA B C 1
ATOM 1146 O O . ALA B 1 50 ? -17.79763 45.14458 59.11356 1.000 20.97000 50 ALA B O 1
ATOM 1148 N N . LEU B 1 51 ? -17.54522 43.11271 58.16916 1.000 23.68000 51 LEU B N 1
ATOM 1149 C CA . LEU B 1 51 ? -16.15273 42.98670 58.59777 1.000 21.90000 51 LEU B CA 1
ATOM 1150 C C . LEU B 1 51 ? -15.23731 43.91674 57.81721 1.000 20.34000 51 LEU B C 1
ATOM 1151 O O . LEU B 1 51 ? -14.29194 44.48318 58.37791 1.000 20.26000 51 LEU B O 1
ATOM 1156 N N . ALA B 1 52 ? -15.48302 44.06665 56.51363 1.000 21.03000 52 ALA B N 1
ATOM 1157 C CA . ALA B 1 52 ? -14.63467 44.91609 55.68651 1.000 22.21000 52 ALA B CA 1
ATOM 1158 C C . ALA B 1 52 ? -14.80339 46.38753 56.04449 1.000 25.89000 52 ALA B C 1
ATOM 1159 O O . ALA B 1 52 ? -13.83347 47.15110 55.98451 1.000 25.80000 52 ALA B O 1
ATOM 1161 N N . ARG B 1 53 ? -16.03778 46.81007 56.36522 1.000 29.00000 53 ARG B N 1
ATOM 1162 C CA . ARG B 1 53 ? -16.29385 48.20552 56.74194 1.000 30.77000 53 ARG B CA 1
ATOM 1163 C C . ARG B 1 53 ? -15.52002 48.58566 57.99409 1.000 32.28000 53 ARG B C 1
ATOM 1164 O O . ARG B 1 53 ? -14.85891 49.62887 58.04634 1.000 33.40000 53 ARG B O 1
ATOM 1172 N N . SER B 1 54 ? -15.63304 47.76154 59.02464 1.000 34.03000 54 SER B N 1
ATOM 1173 C CA . SER B 1 54 ? -15.09048 48.02423 60.35025 1.000 38.13000 54 SER B CA 1
ATOM 1174 C C . SER B 1 54 ? -13.62744 47.64014 60.49234 1.000 35.26000 54 SER B C 1
ATOM 1175 O O . SER B 1 54 ? -12.99631 48.03292 61.47910 1.000 36.02000 54 SER B O 1
ATOM 1178 N N . GLY B 1 55 ? -13.08358 46.85956 59.56269 1.000 38.41000 55 GLY B N 1
ATOM 1179 C CA . GLY B 1 55 ? -11.73864 46.34974 59.74059 1.000 38.60000 55 GLY B CA 1
ATOM 1180 C C . GLY B 1 55 ? -11.61931 45.27629 60.79198 1.000 38.26000 55 GLY B C 1
ATOM 1181 O O . GLY B 1 55 ? -10.50863 44.98633 61.24374 1.000 41.07000 55 GLY B O 1
ATOM 1182 N N . GLY B 1 56 ? -12.73802 44.68220 61.20340 1.000 37.88000 56 GLY B N 1
ATOM 1183 C CA . GLY B 1 56 ? -12.71487 43.61074 62.17939 1.000 37.63000 56 GLY B CA 1
ATOM 1184 C C . GLY B 1 56 ? -13.60561 43.81466 63.39147 1.000 37.88000 56 GLY B C 1
ATOM 1185 O O . GLY B 1 56 ? -13.65297 44.90974 63.95920 1.000 44.15000 56 GLY B O 1
ATOM 1186 N N . LEU B 1 57 ? -14.29210 42.75497 63.81897 1.000 35.58000 57 LEU B N 1
ATOM 1187 C CA . LEU B 1 57 ? -15.26543 42.83790 64.89691 1.000 34.61000 57 LEU B CA 1
ATOM 1188 C C . LEU B 1 57 ? -15.28271 41.53238 65.68405 1.000 32.04000 57 LEU B C 1
ATOM 1189 O O . LEU B 1 57 ? -14.81305 40.48937 65.21759 1.000 27.95000 57 LEU B O 1
ATOM 1194 N N . CYS B 1 58 ? -15.84942 41.60455 66.88617 1.000 30.10000 58 CYS B N 1
ATOM 1195 C CA . CYS B 1 58 ? -16.23910 40.43281 67.64910 1.000 30.99000 58 CYS B CA 1
ATOM 1196 C C . CYS B 1 58 ? -17.62534 39.98484 67.22275 1.000 30.76000 58 CYS B C 1
ATOM 1197 O O . CYS B 1 58 ? -18.35035 40.69233 66.51726 1.000 31.37000 58 CYS B O 1
ATOM 1200 N N . VAL B 1 59 ? -17.99944 38.79411 67.68905 1.000 29.83000 59 VAL B N 1
ATOM 1201 C CA . VAL B 1 59 ? -19.25297 38.17737 67.27163 1.000 30.60000 59 VAL B CA 1
ATOM 1202 C C . VAL B 1 59 ? -20.44974 39.02792 67.69678 1.000 30.93000 59 VAL B C 1
ATOM 1203 O O . VAL B 1 59 ? -21.44783 39.12796 66.96760 1.000 29.29000 59 VAL B O 1
ATOM 1207 N N . THR B 1 60 ? -20.35144 39.69096 68.85608 1.000 28.08000 60 THR B N 1
ATOM 1208 C CA . THR B 1 60 ? -21.48196 40.45049 69.39548 1.000 30.33000 60 THR B CA 1
ATOM 1209 C C . THR B 1 60 ? -21.76151 41.71473 68.58443 1.000 29.28000 60 THR B C 1
ATOM 1210 O O . THR B 1 60 ? -22.91901 42.03317 68.28270 1.000 30.68000 60 THR B O 1
ATOM 1214 N N . ASP B 1 61 ? -20.71673 42.46946 68.25498 1.000 29.56000 61 ASP B N 1
ATOM 1215 C CA . ASP B 1 61 ? -20.89313 43.64494 67.41120 1.000 30.47000 61 ASP B CA 1
ATOM 1216 C C . ASP B 1 61 ? -21.30689 43.24141 66.00356 1.000 30.07000 61 ASP B C 1
ATOM 1217 O O . ASP B 1 61 ? -22.23581 43.81773 65.42656 1.000 30.37000 61 ASP B O 1
ATOM 1222 N N . LEU B 1 62 ? -20.62677 42.24216 65.43890 1.000 29.99000 62 LEU B N 1
ATOM 1223 C CA . LEU B 1 62 ? -20.94755 41.79791 64.08866 1.000 30.12000 62 LEU B CA 1
ATOM 1224 C C . LEU B 1 62 ? -22.37864 41.27402 63.99984 1.000 27.17000 62 LEU B C 1
ATOM 1225 O O . LEU B 1 62 ? -23.11873 41.62740 63.07447 1.000 25.73000 62 LEU B O 1
ATOM 1230 N N . ALA B 1 63 ? -22.80379 40.46584 64.97109 1.000 29.56000 63 ALA B N 1
ATOM 1231 C CA . ALA B 1 63 ? -24.17596 39.96534 64.96686 1.000 29.01000 63 ALA B CA 1
ATOM 1232 C C . ALA B 1 63 ? -25.19009 41.09062 65.13909 1.000 28.41000 63 ALA B C 1
ATOM 1233 O O . ALA B 1 63 ? -26.29582 41.01817 64.58516 1.000 26.82000 63 ALA B O 1
ATOM 1235 N N . ALA B 1 64 ? -24.84410 42.13648 65.89775 1.000 27.21000 64 ALA B N 1
ATOM 1236 C CA . ALA B 1 64 ? -25.73273 43.29120 65.97508 1.000 26.47000 64 ALA B CA 1
ATOM 1237 C C . ALA B 1 64 ? -25.80235 44.01162 64.63964 1.000 24.41000 64 ALA B C 1
ATOM 1238 O O . ALA B 1 64 ? -26.88773 44.41424 64.21483 1.000 25.94000 64 ALA B O 1
ATOM 1240 N N . ALA B 1 65 ? -24.65542 44.16886 63.96327 1.000 24.16000 65 ALA B N 1
ATOM 1241 C CA . ALA B 1 65 ? -24.61081 44.89208 62.69285 1.000 25.54000 65 ALA B CA 1
ATOM 1242 C C . ALA B 1 65 ? -25.55167 44.28610 61.66187 1.000 25.51000 65 ALA B C 1
ATOM 1243 O O . ALA B 1 65 ? -26.22271 45.01613 60.92918 1.000 24.87000 65 ALA B O 1
ATOM 1245 N N . VAL B 1 66 ? -25.61029 42.95957 61.57934 1.000 26.72000 66 VAL B N 1
ATOM 1246 C CA . VAL B 1 66 ? -26.53116 42.27675 60.67475 1.000 29.39000 66 VAL B CA 1
ATOM 1247 C C . VAL B 1 66 ? -27.74630 41.86346 61.49360 1.000 33.39000 66 VAL B C 1
ATOM 1248 O O . VAL B 1 66 ? -27.81300 42.12944 62.69905 1.000 36.59000 66 VAL B O 1
ATOM 1252 N N . GLY B 1 67 ? -28.72247 41.21902 60.87762 1.000 36.39000 67 GLY B N 1
ATOM 1253 C CA . GLY B 1 67 ? -29.89292 40.91996 61.68771 1.000 42.10000 67 GLY B CA 1
ATOM 1254 C C . GLY B 1 67 ? -29.89736 39.57331 62.38581 1.000 42.34000 67 GLY B C 1
ATOM 1255 O O . GLY B 1 67 ? -30.89976 38.85795 62.28915 1.000 52.12000 67 GLY B O 1
ATOM 1256 N N . MET B 1 68 ? -28.82981 39.20078 63.10049 1.000 41.26000 68 MET B N 1
ATOM 1257 C CA . MET B 1 68 ? -28.64167 37.79179 63.44693 1.000 37.96000 68 MET B CA 1
ATOM 1258 C C . MET B 1 68 ? -28.22502 37.59402 64.90238 1.000 36.63000 68 MET B C 1
ATOM 1259 O O . MET B 1 68 ? -27.79756 38.52195 65.59084 1.000 35.87000 68 MET B O 1
ATOM 1264 N N . LYS B 1 69 ? -28.35876 36.33929 65.36240 1.000 38.99000 69 LYS B N 1
ATOM 1265 C CA . LYS B 1 69 ? -28.03493 35.92587 66.72185 1.000 45.19000 69 LYS B CA 1
ATOM 1266 C C . LYS B 1 69 ? -26.54660 35.60877 66.83577 1.000 42.06000 69 LYS B C 1
ATOM 1267 O O . LYS B 1 69 ? -25.96694 35.02816 65.91701 1.000 40.35000 69 LYS B O 1
ATOM 1273 N N . PRO B 1 70 ? -25.91078 35.95816 67.95562 1.000 41.65000 70 PRO B N 1
ATOM 1274 C CA . PRO B 1 70 ? -24.45850 35.73707 68.05906 1.000 43.35000 70 PRO B CA 1
ATOM 1275 C C . PRO B 1 70 ? -24.04174 34.30145 67.80462 1.000 41.96000 70 PRO B C 1
ATOM 1276 O O . PRO B 1 70 ? -22.99816 34.07038 67.18396 1.000 38.50000 70 PRO B O 1
ATOM 1280 N N . GLN B 1 71 ? -24.83656 33.32394 68.24337 1.000 45.96000 71 GLN B N 1
ATOM 1281 C CA . GLN B 1 71 ? -24.39247 31.93344 68.14608 1.000 49.84000 71 GLN B CA 1
ATOM 1282 C C . GLN B 1 71 ? -24.31430 31.46945 66.69592 1.000 47.80000 71 GLN B C 1
ATOM 1283 O O . GLN B 1 71 ? -23.35249 30.79339 66.30619 1.000 42.49000 71 GLN B O 1
ATOM 1289 N N . ALA B 1 72 ? -25.31483 31.82396 65.88393 1.000 43.23000 72 ALA B N 1
ATOM 1290 C CA . ALA B 1 72 ? -25.26118 31.51661 64.46028 1.000 40.47000 72 ALA B CA 1
ATOM 1291 C C . ALA B 1 72 ? -24.12707 32.26929 63.77205 1.000 38.75000 72 ALA B C 1
ATOM 1292 O O . ALA B 1 72 ? -23.42372 31.70510 62.92470 1.000 38.38000 72 ALA B O 1
ATOM 1294 N N . VAL B 1 73 ? -23.94741 33.55437 64.10461 1.000 35.56000 73 VAL B N 1
ATOM 1295 C CA . VAL B 1 73 ? -22.85578 34.33104 63.51510 1.000 34.44000 73 VAL B CA 1
ATOM 1296 C C . VAL B 1 73 ? -21.51718 33.72705 63.91102 1.000 34.60000 73 VAL B C 1
ATOM 1297 O O . VAL B 1 73 ? -20.59636 33.60715 63.08724 1.000 31.90000 73 VAL B O 1
ATOM 1301 N N . SER B 1 74 ? -21.39447 33.33081 65.18097 1.000 34.33000 74 SER B N 1
ATOM 1302 C CA . SER B 1 74 ? -20.14252 32.76015 65.65976 1.000 32.52000 74 SER B CA 1
ATOM 1303 C C . SER B 1 74 ? -19.76562 31.54402 64.83800 1.000 32.28000 74 SER B C 1
ATOM 1304 O O . SER B 1 74 ? -18.62921 31.41780 64.37174 1.000 29.90000 74 SER B O 1
ATOM 1307 N N . ASN B 1 75 ? -20.72384 30.64930 64.62077 1.000 33.68000 75 ASN B N 1
ATOM 1308 C CA . ASN B 1 75 ? -20.41272 29.44464 63.87223 1.000 33.86000 75 ASN B CA 1
ATOM 1309 C C . ASN B 1 75 ? -20.00242 29.79762 62.45374 1.000 32.44000 75 ASN B C 1
ATOM 1310 O O . ASN B 1 75 ? -19.01057 29.26970 61.94247 1.000 32.94000 75 ASN B O 1
ATOM 1315 N N . GLN B 1 76 ? -20.70071 30.76077 61.83944 1.000 32.63000 76 GLN B N 1
ATOM 1316 C CA . GLN B 1 76 ? -20.35794 31.21110 60.49208 1.000 31.02000 76 GLN B CA 1
ATOM 1317 C C . GLN B 1 76 ? -18.93062 31.73879 60.42259 1.000 30.66000 76 GLN B C 1
ATOM 1318 O O . GLN B 1 76 ? -18.22204 31.50727 59.43521 1.000 31.40000 76 GLN B O 1
ATOM 1324 N N . LEU B 1 77 ? -18.49130 32.46860 61.45558 1.000 28.94000 77 LEU B N 1
ATOM 1325 C CA . LEU B 1 77 ? -17.15920 33.06200 61.39568 1.000 28.04000 77 LEU B CA 1
ATOM 1326 C C . LEU B 1 77 ? -16.06670 32.01069 61.57969 1.000 26.55000 77 LEU B C 1
ATOM 1327 O O . LEU B 1 77 ? -15.05331 32.03306 60.86694 1.000 25.24000 77 LEU B O 1
ATOM 1332 N N . GLN B 1 78 ? -16.24114 31.07578 62.51772 1.000 27.93000 78 GLN B N 1
ATOM 1333 C CA . GLN B 1 78 ? -15.20638 30.05115 62.64111 1.000 31.60000 78 GLN B CA 1
ATOM 1334 C C . GLN B 1 78 ? -15.08862 29.21574 61.36314 1.000 31.45000 78 GLN B C 1
ATOM 1335 O O . GLN B 1 78 ? -13.98706 28.77952 61.01636 1.000 26.51000 78 GLN B O 1
ATOM 1341 N N . ARG B 1 79 ? -16.18083 29.04259 60.60916 1.000 31.36000 79 ARG B N 1
ATOM 1342 C CA . ARG B 1 79 ? -16.07670 28.33785 59.32709 1.000 30.23000 79 ARG B CA 1
ATOM 1343 C C . ARG B 1 79 ? -15.24067 29.12358 58.32622 1.000 26.69000 79 ARG B C 1
ATOM 1344 O O . ARG B 1 79 ? -14.39345 28.55002 57.62676 1.000 25.08000 79 ARG B O 1
ATOM 1352 N N . LEU B 1 80 ? -15.50718 30.43384 58.19502 1.000 23.56000 80 LEU B N 1
ATOM 1353 C CA . LEU B 1 80 ? -14.69654 31.26224 57.29473 1.000 24.24000 80 LEU B CA 1
ATOM 1354 C C . LEU B 1 80 ? -13.22719 31.22803 57.70419 1.000 23.79000 80 LEU B C 1
ATOM 1355 O O . LEU B 1 80 ? -12.33126 31.20523 56.85091 1.000 22.17000 80 LEU B O 1
ATOM 1360 N N . ALA B 1 81 ? -12.96622 31.25377 59.01648 1.000 25.11000 81 ALA B N 1
ATOM 1361 C CA . ALA B 1 81 ? -11.60774 31.06525 59.51231 1.000 24.91000 81 ALA B CA 1
ATOM 1362 C C . ALA B 1 81 ? -11.06365 29.68880 59.13041 1.000 23.74000 81 ALA B C 1
ATOM 1363 O O . ALA B 1 81 ? -9.92619 29.58144 58.66351 1.000 20.37000 81 ALA B O 1
ATOM 1365 N N . ASP B 1 82 ? -11.86536 28.62697 59.31111 1.000 25.30000 82 ASP B N 1
ATOM 1366 C CA . ASP B 1 82 ? -11.45250 27.28679 58.86548 1.000 28.52000 82 ASP B CA 1
ATOM 1367 C C . ASP B 1 82 ? -11.03349 27.29199 57.39540 1.000 27.46000 82 ASP B C 1
ATOM 1368 O O . ASP B 1 82 ? -10.02054 26.68428 57.02815 1.000 29.16000 82 ASP B O 1
ATOM 1373 N N . ARG B 1 83 ? -11.78553 27.99767 56.54148 1.000 27.92000 83 ARG B N 1
ATOM 1374 C CA . ARG B 1 83 ? -11.44840 28.06384 55.12245 1.000 26.12000 83 ARG B CA 1
ATOM 1375 C C . ARG B 1 83 ? -10.35830 29.07960 54.83413 1.000 24.06000 83 ARG B C 1
ATOM 1376 O O . ARG B 1 83 ? -10.05764 29.32162 53.66423 1.000 20.48000 83 ARG B O 1
ATOM 1384 N N . ARG B 1 84 ? -9.79255 29.70302 55.86882 1.000 24.23000 84 ARG B N 1
ATOM 1385 C CA . ARG B 1 84 ? -8.69309 30.66281 55.74341 1.000 23.76000 84 ARG B CA 1
ATOM 1386 C C . ARG B 1 84 ? -9.12472 31.97210 55.09441 1.000 22.93000 84 ARG B C 1
ATOM 1387 O O . ARG B 1 84 ? -8.31101 32.67042 54.49017 1.000 22.56000 84 ARG B O 1
ATOM 1395 N N . ILE B 1 85 ? -10.39586 32.33104 55.21277 1.000 20.48000 85 ILE B N 1
ATOM 1396 C CA . ILE B 1 85 ? -10.83136 33.61640 54.67042 1.000 22.14000 85 ILE B CA 1
ATOM 1397 C C . ILE B 1 85 ? -10.61265 34.71169 55.71268 1.000 21.28000 85 ILE B C 1
ATOM 1398 O O . ILE B 1 85 ? -10.33815 35.86621 55.35846 1.000 19.53000 85 ILE B O 1
ATOM 1403 N N . LEU B 1 86 ? -10.73253 34.34966 56.98527 1.000 20.36000 86 LEU B N 1
ATOM 1404 C CA . LEU B 1 86 ? -10.60030 35.24881 58.11356 1.000 21.80000 86 LEU B CA 1
ATOM 1405 C C . LEU B 1 86 ? -9.42153 34.82685 58.98491 1.000 24.11000 86 LEU B C 1
ATOM 1406 O O . LEU B 1 86 ? -8.90201 33.71423 58.88009 1.000 22.11000 86 LEU B O 1
ATOM 1411 N N . ARG B 1 87 ? -8.98801 35.75685 59.82452 1.000 24.78000 87 ARG B N 1
ATOM 1412 C CA . ARG B 1 87 ? -8.09538 35.48653 60.94484 1.000 27.17000 87 ARG B CA 1
ATOM 1413 C C . ARG B 1 87 ? -8.88894 35.72105 62.22200 1.000 26.09000 87 ARG B C 1
ATOM 1414 O O . ARG B 1 87 ? -9.53071 36.77072 62.36730 1.000 25.66000 87 ARG B O 1
ATOM 1422 N N . ALA B 1 88 ? -8.88172 34.73157 63.12478 1.000 23.27000 88 ALA B N 1
ATOM 1423 C CA . ALA B 1 88 ? -9.57771 34.83099 64.40730 1.000 23.20000 88 ALA B CA 1
ATOM 1424 C C . ALA B 1 88 ? -8.54119 35.06926 65.50842 1.000 25.15000 88 ALA B C 1
ATOM 1425 O O . ALA B 1 88 ? -7.76314 34.16497 65.84973 1.000 24.65000 88 ALA B O 1
ATOM 1427 N N . ALA B 1 89 ? -8.53589 36.28490 66.06219 1.000 23.54000 89 ALA B N 1
ATOM 1428 C CA . ALA B 1 89 ? -7.56966 36.69281 67.08215 1.000 23.32000 89 ALA B CA 1
ATOM 1429 C C . ALA B 1 89 ? -8.25255 36.63250 68.44196 1.000 27.36000 89 ALA B C 1
ATOM 1430 O O . ALA B 1 89 ? -9.18300 37.40646 68.70437 1.000 22.24000 89 ALA B O 1
ATOM 1432 N N . ARG B 1 90 ? -7.80080 35.70339 69.28798 1.000 25.28000 90 ARG B N 1
ATOM 1433 C CA . ARG B 1 90 ? -8.37793 35.45896 70.60341 1.000 27.89000 90 ARG B CA 1
ATOM 1434 C C . ARG B 1 90 ? -7.41044 35.90298 71.69237 1.000 29.40000 90 ARG B C 1
ATOM 1435 O O . ARG B 1 90 ? -6.23837 35.51032 71.68845 1.000 25.64000 90 ARG B O 1
ATOM 1443 N N . CYS B 1 91 ? -7.90347 36.72699 72.61137 1.000 30.63000 91 CYS B N 1
ATOM 1444 C CA . CYS B 1 91 ? -7.19077 37.04607 73.84417 1.000 29.27000 91 CYS B CA 1
ATOM 1445 C C . CYS B 1 91 ? -8.22613 37.04836 74.95528 1.000 28.62000 91 CYS B C 1
ATOM 1446 O O . CYS B 1 91 ? -9.21257 37.78235 74.87486 1.000 28.94000 91 CYS B O 1
ATOM 1449 N N . GLY B 1 92 ? -8.02130 36.20796 75.97221 1.000 28.60000 92 GLY B N 1
ATOM 1450 C CA . GLY B 1 92 ? -9.10272 35.93878 76.90789 1.000 29.09000 92 GLY B CA 1
ATOM 1451 C C . GLY B 1 92 ? -10.23741 35.23658 76.18265 1.000 34.20000 92 GLY B C 1
ATOM 1452 O O . GLY B 1 92 ? -10.02186 34.29810 75.40243 1.000 32.31000 92 GLY B O 1
ATOM 1453 N N . ASN B 1 93 ? -11.47088 35.68194 76.43018 1.000 38.37000 93 ASN B N 1
ATOM 1454 C CA . ASN B 1 93 ? -12.62484 35.09826 75.75293 1.000 43.32000 93 ASN B CA 1
ATOM 1455 C C . ASN B 1 93 ? -13.15266 35.98152 74.62640 1.000 40.47000 93 ASN B C 1
ATOM 1456 O O . ASN B 1 93 ? -14.22772 35.70331 74.09174 1.000 47.25000 93 ASN B O 1
ATOM 1461 N N . ASN B 1 94 ? -12.41475 37.03224 74.26377 1.000 36.60000 94 ASN B N 1
ATOM 1462 C CA . ASN B 1 94 ? -12.74341 37.90989 73.14477 1.000 35.20000 94 ASN B CA 1
ATOM 1463 C C . ASN B 1 94 ? -12.05576 37.41473 71.87753 1.000 34.02000 94 ASN B C 1
ATOM 1464 O O . ASN B 1 94 ? -10.82419 37.27426 71.84807 1.000 26.77000 94 ASN B O 1
ATOM 1469 N N . ILE B 1 95 ? -12.84669 37.17371 70.83239 1.000 29.85000 95 ILE B N 1
ATOM 1470 C CA . ILE B 1 95 ? -12.33609 36.75910 69.53278 1.000 26.74000 95 ILE B CA 1
ATOM 1471 C C . ILE B 1 95 ? -12.67558 37.85217 68.52963 1.000 26.30000 95 ILE B C 1
ATOM 1472 O O . ILE B 1 95 ? -13.84808 38.20608 68.36203 1.000 28.65000 95 ILE B O 1
ATOM 1477 N N . HIS B 1 96 ? -11.64861 38.39794 67.89298 1.000 22.08000 96 HIS B N 1
ATOM 1478 C CA . HIS B 1 96 ? -11.76331 39.45951 66.90734 1.000 25.09000 96 HIS B CA 1
ATOM 1479 C C . HIS B 1 96 ? -11.47011 38.85117 65.54149 1.000 24.36000 96 HIS B C 1
ATOM 1480 O O . HIS B 1 96 ? -10.47780 38.12886 65.37759 1.000 22.65000 96 HIS B O 1
ATOM 1487 N N . TYR B 1 97 ? -12.35244 39.10009 64.58068 1.000 22.59000 97 TYR B N 1
ATOM 1488 C CA . TYR B 1 97 ? -12.27121 38.48549 63.25414 1.000 23.64000 97 TYR B CA 1
ATOM 1489 C C . TYR B 1 97 ? -11.91503 39.53202 62.21239 1.000 22.50000 97 TYR B C 1
ATOM 1490 O O . TYR B 1 97 ? -12.49969 40.61697 62.20510 1.000 24.78000 97 TYR B O 1
ATOM 1499 N N . ARG B 1 98 ? -10.97056 39.20174 61.33161 1.000 25.02000 98 ARG B N 1
ATOM 1500 C CA . ARG B 1 98 ? -10.54136 40.07650 60.24274 1.000 27.10000 98 ARG B CA 1
ATOM 1501 C C . ARG B 1 98 ? -10.41651 39.26418 58.95329 1.000 26.28000 98 ARG B C 1
ATOM 1502 O O . ARG B 1 98 ? -10.02027 38.09660 58.99127 1.000 21.87000 98 ARG B O 1
ATOM 1510 N N . ILE B 1 99 ? -10.73673 39.89445 57.82260 1.000 24.40000 99 ILE B N 1
ATOM 1511 C CA . ILE B 1 99 ? -10.58676 39.28911 56.49949 1.000 26.60000 99 ILE B CA 1
ATOM 1512 C C . ILE B 1 99 ? -9.11265 39.30848 56.11856 1.000 26.57000 99 ILE B C 1
ATOM 1513 O O . ILE B 1 99 ? -8.49365 40.37628 56.05045 1.000 28.44000 99 ILE B O 1
ATOM 1518 N N . VAL B 1 100 ? -8.55358 38.13764 55.82522 1.000 25.86000 100 VAL B N 1
ATOM 1519 C CA . VAL B 1 100 ? -7.17276 38.04423 55.36646 1.000 28.31000 100 VAL B CA 1
ATOM 1520 C C . VAL B 1 100 ? -7.04693 37.43797 53.96826 1.000 27.61000 100 VAL B C 1
ATOM 1521 O O . VAL B 1 100 ? -5.92654 37.27347 53.47844 1.000 28.39000 100 VAL B O 1
ATOM 1525 N N . ASP B 1 101 ? -8.15597 37.13396 53.29413 1.000 27.25000 101 ASP B N 1
ATOM 1526 C CA . ASP B 1 101 ? -8.09257 36.75379 51.88242 1.000 27.72000 101 ASP B CA 1
ATOM 1527 C C . ASP B 1 101 ? -8.27462 37.99593 51.01178 1.000 28.39000 101 ASP B C 1
ATOM 1528 O O . ASP B 1 101 ? -9.37916 38.55111 50.95933 1.000 27.54000 101 ASP B O 1
ATOM 1533 N N . PRO B 1 102 ? -7.23271 38.47633 50.31003 1.000 28.91000 102 PRO B N 1
ATOM 1534 C CA . PRO B 1 102 ? -7.42910 39.66272 49.45807 1.000 29.20000 102 PRO B CA 1
ATOM 1535 C C . PRO B 1 102 ? -8.25030 39.37690 48.20314 1.000 27.79000 102 PRO B C 1
ATOM 1536 O O . PRO B 1 102 ? -8.91011 40.28547 47.68764 1.000 30.73000 102 PRO B O 1
ATOM 1540 N N . CYS B 1 103 ? -8.22375 38.14995 47.68490 1.000 25.28000 103 CYS B N 1
ATOM 1541 C CA . CYS B 1 103 ? -9.08608 37.82005 46.55733 1.000 24.71000 103 CYS B CA 1
ATOM 1542 C C . CYS B 1 103 ? -10.55246 37.96427 46.92447 1.000 21.92000 103 CYS B C 1
ATOM 1543 O O . CYS B 1 103 ? -11.34075 38.51468 46.14755 1.000 20.21000 103 CYS B O 1
ATOM 1546 N N . VAL B 1 104 ? -10.94408 37.44460 48.08730 1.000 21.84000 104 VAL B N 1
ATOM 1547 C CA . VAL B 1 104 ? -12.30141 37.64567 48.58054 1.000 22.68000 104 VAL B CA 1
ATOM 1548 C C . VAL B 1 104 ? -12.60054 39.13224 48.67222 1.000 23.51000 104 VAL B C 1
ATOM 1549 O O . VAL B 1 104 ? -13.69588 39.58124 48.31320 1.000 22.10000 104 VAL B O 1
ATOM 1553 N N . LEU B 1 105 ? -11.60380 39.92572 49.08829 1.000 23.07000 105 LEU B N 1
ATOM 1554 C CA . LEU B 1 105 ? -11.82918 41.34768 49.31904 1.000 24.50000 105 LEU B CA 1
ATOM 1555 C C . LEU B 1 105 ? -12.07440 42.09594 48.01419 1.000 22.18000 105 LEU B C 1
ATOM 1556 O O . LEU B 1 105 ? -13.00740 42.89321 47.92109 1.000 19.65000 105 LEU B O 1
ATOM 1561 N N . ARG B 1 106 ? -11.23836 41.87347 47.00067 1.000 22.64000 106 ARG B N 1
ATOM 1562 C CA . ARG B 1 106 ? -11.47119 42.54175 45.72200 1.000 22.67000 106 ARG B CA 1
ATOM 1563 C C . ARG B 1 106 ? -12.80973 42.14040 45.10828 1.000 20.13000 106 ARG B C 1
ATOM 1564 O O . ARG B 1 106 ? -13.48169 42.97019 44.47147 1.000 18.05000 106 ARG B O 1
ATOM 1572 N N . MET B 1 107 ? -13.21641 40.88198 45.28597 1.000 20.77000 107 MET B N 1
ATOM 1573 C CA . MET B 1 107 ? -14.47270 40.41631 44.70012 1.000 21.72000 107 MET B CA 1
ATOM 1574 C C . MET B 1 107 ? -15.66896 41.00807 45.42973 1.000 22.09000 107 MET B C 1
ATOM 1575 O O . MET B 1 107 ? -16.66040 41.39684 44.79557 1.000 20.42000 107 MET B O 1
ATOM 1580 N N . LEU B 1 108 ? -15.58856 41.10197 46.76330 1.000 20.54000 108 LEU B N 1
ATOM 1581 C CA . LEU B 1 108 ? -16.59133 41.84994 47.51709 1.000 22.14000 108 LEU B CA 1
ATOM 1582 C C . LEU B 1 108 ? -16.64018 43.31145 47.07883 1.000 20.16000 108 LEU B C 1
ATOM 1583 O O . LEU B 1 108 ? -17.72313 43.85684 46.87667 1.000 20.53000 108 LEU B O 1
ATOM 1588 N N . GLU B 1 109 ? -15.48087 43.95680 46.91164 1.000 21.03000 109 GLU B N 1
ATOM 1589 C CA . GLU B 1 109 ? -15.46279 45.35874 46.49598 1.000 23.30000 109 GLU B CA 1
ATOM 1590 C C . GLU B 1 109 ? -16.10026 45.53687 45.12284 1.000 22.59000 109 GLU B C 1
ATOM 1591 O O . GLU B 1 109 ? -16.80624 46.52477 44.87958 1.000 21.16000 109 GLU B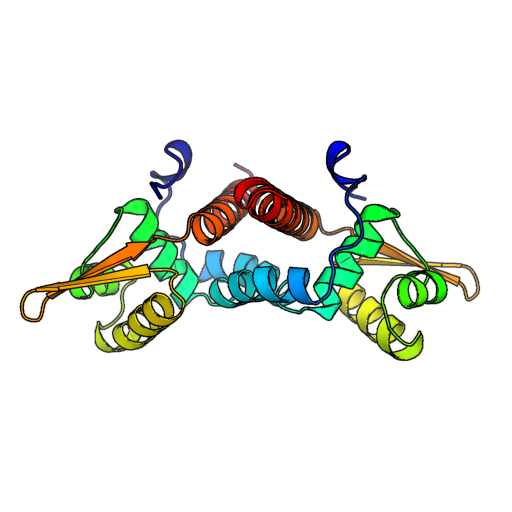 O 1
ATOM 1597 N N . LEU B 1 110 ? -15.83628 44.60974 44.19961 1.000 20.57000 110 LEU B N 1
ATOM 1598 C CA . LEU B 1 110 ? -16.47424 44.68136 42.88531 1.000 20.52000 110 LEU B CA 1
ATOM 1599 C C . LEU B 1 110 ? -17.98325 44.56889 43.01658 1.000 21.01000 110 LEU B C 1
ATOM 1600 O O . LEU B 1 110 ? -18.73509 45.35795 42.42986 1.000 21.28000 110 LEU B O 1
ATOM 1605 N N . GLY B 1 111 ? -18.44080 43.61125 43.81199 1.000 18.93000 111 GLY B N 1
ATOM 1606 C CA . GLY B 1 111 ? -19.85381 43.52748 44.11253 1.000 20.29000 111 GLY B CA 1
ATOM 1607 C C . GLY B 1 111 ? -20.41967 44.83054 44.63939 1.000 20.85000 111 GLY B C 1
ATOM 1608 O O . GLY B 1 111 ? -21.51768 45.23406 44.25630 1.000 19.46000 111 GLY B O 1
ATOM 1609 N N . LEU B 1 112 ? -19.67722 45.50733 45.52682 1.000 20.21000 112 LEU B N 1
ATOM 1610 C CA . LEU B 1 112 ? -20.15932 46.76280 46.09694 1.000 21.86000 112 LEU B CA 1
ATOM 1611 C C . LEU B 1 112 ? -20.26589 47.84409 45.02757 1.000 22.08000 112 LEU B C 1
ATOM 1612 O O . LEU B 1 112 ? -21.24311 48.60055 45.00183 1.000 22.53000 112 LEU B O 1
ATOM 1617 N N . CYS B 1 113 ? -19.27679 47.92621 44.13203 1.000 23.30000 113 CYS B N 1
ATOM 1618 C CA . CYS B 1 113 ? -19.33692 48.90766 43.05354 1.000 24.99000 113 CYS B CA 1
ATOM 1619 C C . CYS B 1 113 ? -20.51681 48.64049 42.12671 1.000 23.39000 113 CYS B C 1
ATOM 1620 O O . CYS B 1 113 ? -21.15732 49.58305 41.66125 1.000 23.55000 113 CYS B O 1
ATOM 1623 N N . LEU B 1 114 ? -20.83942 47.36395 41.87335 1.000 20.75000 114 LEU B N 1
ATOM 1624 C CA . LEU B 1 114 ? -21.96538 47.02749 40.99975 1.000 23.61000 114 LEU B CA 1
ATOM 1625 C C . LEU B 1 114 ? -23.30203 47.38519 41.64425 1.000 24.15000 114 LEU B C 1
ATOM 1626 O O . LEU B 1 114 ? -24.23777 47.80480 40.95419 1.000 26.21000 114 LEU B O 1
ATOM 1631 N N . ILE B 1 115 ? -23.41710 47.22084 42.96241 1.000 24.49000 115 ILE B N 1
ATOM 1632 C CA . ILE B 1 115 ? -24.64197 47.61636 43.65366 1.000 24.61000 115 ILE B CA 1
ATOM 1633 C C . ILE B 1 115 ? -24.82332 49.12669 43.58839 1.000 26.39000 115 ILE B C 1
ATOM 1634 O O . ILE B 1 115 ? -25.94350 49.62634 43.41004 1.000 27.95000 115 ILE B O 1
ATOM 1639 N N . GLU B 1 116 ? -23.72661 49.87279 43.73669 1.000 27.15000 116 GLU B N 1
ATOM 1640 C CA . GLU B 1 116 ? -23.79181 51.32931 43.68669 1.000 30.31000 116 GLU B CA 1
ATOM 1641 C C . GLU B 1 116 ? -24.11592 51.81372 42.27991 1.000 30.21000 116 GLU B C 1
ATOM 1642 O O . GLU B 1 116 ? -24.99702 52.65876 42.09498 1.000 25.20000 116 GLU B O 1
ATOM 1648 N N . GLU B 1 117 ? -23.40723 51.29343 41.27177 1.000 30.42000 117 GLU B N 1
ATOM 1649 C CA . GLU B 1 117 ? -23.69033 51.68729 39.89209 1.000 31.96000 117 GLU B CA 1
ATOM 1650 C C . GLU B 1 117 ? -25.12755 51.37183 39.50511 1.000 31.68000 117 GLU B C 1
ATOM 1651 O O . GLU B 1 117 ? -25.77319 52.16178 38.80916 1.000 31.50000 117 GLU B O 1
ATOM 1657 N N . ALA B 1 118 ? -25.64441 50.21927 39.93420 1.000 33.73000 118 ALA B N 1
ATOM 1658 C CA . ALA B 1 118 ? -27.02948 49.87955 39.62012 1.000 32.19000 118 ALA B CA 1
ATOM 1659 C C . ALA B 1 118 ? -27.99082 50.90505 40.20275 1.000 36.46000 118 ALA B C 1
ATOM 1660 O O . ALA B 1 118 ? -28.92291 51.35809 39.52122 1.000 28.68000 118 ALA B O 1
ATOM 1662 N N . GLU B 1 119 ? -27.78453 51.27288 41.47032 1.000 37.59000 119 GLU B N 1
ATOM 1663 C CA . GLU B 1 119 ? -28.60966 52.29520 42.10611 1.000 36.15000 119 GLU B CA 1
ATOM 1664 C C . GLU B 1 119 ? -28.53490 53.61277 41.34303 1.000 32.17000 119 GLU B C 1
ATOM 1665 O O . GLU B 1 119 ? -29.56285 54.19386 40.98978 1.000 32.37000 119 GLU B O 1
ATOM 1671 N N . GLN B 1 120 ? -27.31718 54.09296 41.08680 1.000 33.60000 120 GLN B N 1
ATOM 1672 C CA . GLN B 1 120 ? -27.11131 55.33162 40.34632 1.000 36.45000 120 GLN B CA 1
ATOM 1673 C C . GLN B 1 120 ? -27.86354 55.30570 39.02585 1.000 38.69000 120 GLN B C 1
ATOM 1674 O O . GLN B 1 120 ? -28.59382 56.24649 38.69718 1.000 39.25000 120 GLN B O 1
ATOM 1680 N N . GLN B 1 121 ? -27.70860 54.21290 38.26596 1.000 40.78000 121 GLN B N 1
ATOM 1681 C CA . GLN B 1 121 ? -28.23394 54.09765 36.90749 1.000 40.99000 121 GLN B CA 1
ATOM 1682 C C . GLN B 1 121 ? -29.75483 54.05245 36.85156 1.000 40.95000 121 GLN B C 1
ATOM 1683 O O . GLN B 1 121 ? -30.31255 54.16028 35.75889 1.000 41.47000 121 GLN B O 1
ATOM 1689 N N . ALA B 1 122 ? -30.44104 53.87604 37.98067 1.000 40.00000 122 ALA B N 1
ATOM 1690 C CA . ALA B 1 122 ? -31.89712 53.89643 38.01432 1.000 35.55000 122 ALA B CA 1
ATOM 1691 C C . ALA B 1 122 ? -32.44049 55.13639 38.71696 1.000 36.37000 122 ALA B C 1
ATOM 1692 O O . ALA B 1 122 ? -33.56964 55.11730 39.21466 1.000 37.84000 122 ALA B O 1
ATOM 1694 N N . GLY B 1 123 ? -31.64921 56.20512 38.79660 1.000 38.34000 123 GLY B N 1
ATOM 1695 C CA . GLY B 1 123 ? -32.11704 57.44397 39.39250 1.000 35.75000 123 GLY B CA 1
ATOM 1696 C C . GLY B 1 123 ? -32.02739 57.54637 40.90154 1.000 33.73000 123 GLY B C 1
ATOM 1697 O O . GLY B 1 123 ? -32.54823 58.51960 41.46446 1.000 31.65000 123 GLY B O 1
ATOM 1698 N N . GLY B 1 124 ? -31.40435 56.57762 41.57757 1.000 35.83000 124 GLY B N 1
ATOM 1699 C CA . GLY B 1 124 ? -31.16587 56.67581 43.01602 1.000 35.05000 124 GLY B CA 1
ATOM 1700 C C . GLY B 1 124 ? -31.65440 55.53114 43.88961 1.000 29.41000 124 GLY B C 1
ATOM 1701 O O . GLY B 1 124 ? -32.47382 54.69808 43.47892 1.000 29.07000 124 GLY B O 1
#

Secondary structure (DSSP, 8-state):
-----GGGTTSPPPPHHHHHHHHHHHHHHSSHHHHHHHHHHHHHS-EEHHHHHHHTT--HHHHHHHHHHHHHTTSEEEEEETTEEEEEE--HHHHHHHHHHHHHHHHHTT-/-----GGGTTS----HHHHHHHHHHHHHH--HHHHHHHHHHHHHT-B-HHHHHHHTT--HHHHHHHHHHHHHTTSEEEEEETTEEEEEE--HHHHHHHHHHHHHHHHHHHHTT-

Radius of gyration: 19.04 Å; Cα contacts (8 Å, |Δi|>4): 292; chains: 2; bounding box: 36×40×65 Å

Nearest PDB structures (foldseek):
  6uvu-assembly1_A  TM=1.009E+00  e=2.924E-20  Comamonas testosteroni
  3f72-assembly1_B  TM=8.439E-01  e=5.362E-06  Staphylococcus aureus
  1u2w-assembly1_B  TM=8.198E-01  e=6.959E-06  Staphylococcus aureus
  3cuo-assembly2_C  TM=8.962E-01  e=3.115E-05  unclassified
  1u2w-assembly2_C  TM=8.298E-01  e=3.325E-05  Staphylococcus aureus

InterPro domains:
  IPR000835 MarR-type HTH domain [PF12802] (42-90)
  IPR001845 HTH ArsR-type DNA-binding domain [PR00778] (36-51)
  IPR001845 HTH ArsR-type DNA-binding domain [PR00778] (56-67)
  IPR001845 HTH ArsR-type DNA-binding domain [PR00778] (69-84)
  IPR001845 HTH ArsR-type DNA-binding domain [PR00778] (84-99)
  IPR001845 HTH ArsR-type DNA-binding domain [PS50987] (24-119)
  IPR001845 HTH ArsR-type DNA-binding domain [SM00418] (34-113)
  IPR011991 ArsR-like helix-turn-helix domain [cd00090] (36-106)
  IPR036388 Winged helix-like DNA-binding domain superfamily [G3DSA:1.10.10.10] (8-118)
  IPR036390 Winged helix DNA-binding domain superfamily [SSF46785] (26-110)
  IPR051011 Metal-responsive transcriptional regulator [PTHR43132] (24-118)

Solvent-accessible surface area: 11753 Å² total; per-residue (Å²): 104,33,94,8,94,117,83,23,78,128,37,99,34,2,67,61,78,32,0,22,124,7,7,55,24,0,112,6,0,16,48,63,26,61,2,44,0,0,0,6,2,9,92,57,45,12,37,18,19,89,70,0,1,74,50,4,67,65,151,54,149,46,0,46,76,45,0,94,149,3,26,104,127,201,2,6,66,49,41,177,107,54,152,76,51,58,6,107,9,64,25,73,36,0,10,82,0,2,21,26,3,2,35,14,13,60,89,76,97,172,91,152,30,89,3,103,111,92,14,83,124,41,109,28,2,64,67,89,41,0,31,135,10,9,77,16,0,118,18,0,10,50,49,39,61,3,40,0,0,0,4,3,7,89,57,29,6,36,43,25,89,76,0,3,82,52,6,75,58,157,71,127,47,0,19,70,47,0,66,116,5,25,69,133,177,10,8,123,48,37,171,107,55,140,106,59,66,5,82,7,52,36,74,46,1,11,85,0,2,27,27,3,4,27,10,19,74,64,61,78,136,143,87,80,75

Organism: Comamonas testosteroni (NCBI:txid285)

Sequence (225 aa):
ACSLKPSLQDRDLITSAEAGEVVVLFKVLANDTRLRLLHALARSGGLCVTDLAAAVGMKPQAVSNQLQRLADRRILRAARCGNNIHYRIVDPCVLRMLELGLCLIEEAEQQACSLKPSLQDRDLITSAEAGEVVVLFKVLANDTRLRLLHALARSGGLCVTDLAAAVGMKPQAVSNQLQRLADRRILRAARCGNNIHYRIVDPCVLRMLELGLCLIEEAEQQAGG

B-factor: mean 31.66, std 12.68, range [10.56, 83.11]